Protein AF-A0A7S1B8T6-F1 (afdb_monomer)

Sequence (284 aa):
RSACRECPGAYSTFVHDFFLRASDPAFTRLVKLEILTILAADGPRQVEKVLGELRTYLRHDDRHFVRAAVRAVATIAESHLVRGAAARQDDGEGGCEPVHVARMCLHGLLSLVAATDDAEVAGEAVVAARHLMQMTKFSLLAERTKRDEGTDPGDPKNILSAAVRRFILLLIRALAPEQLDQHASAAAPASASPPPAPTLPSPAVASLVWLVGEWASTFDQPDSVTLPHTSAAQQRPVRDEILRLLAARFPDLEVEVKIQAVHLASKLLLRLKSDPVPDGPPPH

Nearest PDB structures (foldseek):
  3ods-assembly1_A  TM=4.832E-01  e=7.915E-03  Homo sapiens
  4h3h-assembly1_A  TM=4.189E-01  e=7.915E-03  Homo sapiens
  3gs3-assembly1_A-2  TM=4.734E-01  e=3.589E-02  Drosophila melanogaster
  7ep7-assembly1_A  TM=3.026E-01  e=2.202E-01  Mus musculus
  6gmh-assembly1_Q  TM=2.595E-01  e=2.474E+00  Homo sapiens

pLDDT: mean 79.33, std 18.12, range [35.25, 98.19]

Organism: NCBI:txid216773

Foldseek 3Di:
DDPCLVPVPVCLVVLVVLQDDPPQDPVSLLVSLVNLLSNLLVFDVSVVVSVVRLVVQCVDPPVVSNLSSLVSLLSSLVSLLVVLVVPPDDDDDDGDRSLNSLVVSLLVLLLSLLPDPDQASNLSSLLSNLVSCVSNVPALLPPPPPDDDDDDDPDSLCSSLSSLVSLLVLLCCQLCVPVVVVVVVVPDPDDDDPDRDDHRDQSSNLSSLQVNLSLLLCLVPPRGSDHPPDDSVRVVVSVVVSLVSCVVCVVVHDPSNNVSNVVSVVSVVVVVVPPDDPPDPDDD

Secondary structure (DSSP, 8-state):
--HHHH-GGGTGGGGGGGS--TT--HHHHHHHHHHHHHHHTS-HHHHHHHHHHHHHHTT-S-HHHHHHHHHHHHHHHHHHHHHHHH--SS--SSPPPHHHHHHHHHHHHHHHHHH---HHHHHHHHHHHHHHHHHHT--TTTTGGGS-S---SS-GGGHHHHHHHHHHHHHHHHH-HHHHHHHHHTTS-SS-PPPPP-PPPHHHHHHHHHHHHHHHTTTTSTT--PPTT--HHHHHHHHHHHHHHHHHHGGGS-HHHHHHHHHHHHHHHHHHTTSPPP-PPPP-

InterPro domains:
  IPR011989 Armadillo-like helical [G3DSA:1.25.10.10] (1-278)
  IPR016024 Armadillo-type fold [SSF48371] (18-274)
  IPR026739 AP complex subunit beta [PTHR11134] (4-271)

Structure (mmCIF, N/CA/C/O backbone):
data_AF-A0A7S1B8T6-F1
#
_entry.id   AF-A0A7S1B8T6-F1
#
loop_
_atom_site.group_PDB
_atom_site.id
_atom_site.type_symbol
_atom_site.label_atom_id
_atom_site.label_alt_id
_atom_site.label_comp_id
_atom_site.label_asym_id
_atom_site.label_entity_id
_atom_site.label_seq_id
_atom_site.pdbx_PDB_ins_code
_atom_site.Cartn_x
_atom_site.Cartn_y
_atom_site.Cartn_z
_atom_site.occupancy
_atom_site.B_iso_or_equiv
_atom_site.auth_seq_id
_atom_site.auth_comp_id
_atom_site.auth_asym_id
_atom_site.auth_atom_id
_atom_site.pdbx_PDB_model_num
ATOM 1 N N . ARG A 1 1 ? -17.211 15.237 10.894 1.00 51.88 1 ARG A N 1
ATOM 2 C CA . ARG A 1 1 ? -15.960 15.033 11.668 1.00 51.88 1 ARG A CA 1
ATOM 3 C C . ARG A 1 1 ? -16.352 14.303 12.944 1.00 51.88 1 ARG A C 1
ATOM 5 O O . ARG A 1 1 ? -17.386 14.653 13.494 1.00 51.88 1 ARG A O 1
ATOM 12 N N . SER A 1 2 ? -15.640 13.246 13.333 1.00 71.19 2 SER A N 1
ATOM 13 C CA . SER A 1 2 ? -16.002 12.422 14.494 1.00 71.19 2 SER A CA 1
ATOM 14 C C . SER A 1 2 ? -15.602 13.103 15.809 1.00 71.19 2 SER A C 1
ATOM 16 O O . SER A 1 2 ? -14.539 13.716 15.880 1.00 71.19 2 SER A O 1
ATOM 18 N N . ALA A 1 3 ? -16.417 12.957 16.860 1.00 78.00 3 ALA A N 1
ATOM 19 C CA . ALA A 1 3 ? -16.112 13.479 18.201 1.00 78.00 3 ALA A CA 1
ATOM 20 C C . ALA A 1 3 ? -14.798 12.906 18.773 1.00 78.00 3 ALA A C 1
ATOM 22 O O . ALA A 1 3 ? -14.074 13.580 19.501 1.00 78.00 3 ALA A O 1
ATOM 23 N N . CYS A 1 4 ? -14.434 11.683 18.368 1.00 80.56 4 CYS A N 1
ATOM 24 C CA . CYS A 1 4 ? -13.151 11.066 18.704 1.00 80.56 4 CYS A CA 1
ATOM 25 C C . CYS A 1 4 ? -11.948 11.891 18.223 1.00 80.56 4 CYS A C 1
ATOM 27 O O . CYS A 1 4 ? -10.901 11.862 18.857 1.00 80.56 4 CYS A O 1
ATOM 29 N N . ARG A 1 5 ? -12.069 12.635 17.117 1.00 81.88 5 ARG A N 1
ATOM 30 C CA . ARG A 1 5 ? -10.971 13.464 16.602 1.00 81.88 5 ARG A CA 1
ATOM 31 C C . ARG A 1 5 ? -10.721 14.705 17.461 1.00 81.88 5 ARG A C 1
ATOM 33 O O . ARG A 1 5 ? -9.605 15.209 17.470 1.00 81.88 5 ARG A O 1
ATOM 40 N N . GLU A 1 6 ? -11.750 15.191 18.147 1.00 84.31 6 GLU A N 1
ATOM 41 C CA . GLU A 1 6 ? -11.678 16.378 19.004 1.00 84.31 6 GLU A CA 1
ATOM 42 C C . GLU A 1 6 ? -11.159 16.030 20.401 1.00 84.31 6 GLU A C 1
ATOM 44 O O . GLU A 1 6 ? -10.399 16.802 20.978 1.00 84.31 6 GLU A O 1
ATOM 49 N N . CYS A 1 7 ? -11.509 14.852 20.928 1.00 84.00 7 CYS A N 1
ATOM 50 C CA . CYS A 1 7 ? -11.043 14.382 22.236 1.00 84.00 7 CYS A CA 1
ATOM 51 C C . CYS A 1 7 ? -10.674 12.883 22.219 1.00 84.00 7 CYS A C 1
ATOM 53 O O . CYS A 1 7 ? -11.412 12.085 22.801 1.00 84.00 7 CYS A O 1
ATOM 55 N N . PRO A 1 8 ? -9.547 12.474 21.598 1.00 83.12 8 PRO A N 1
ATOM 56 C CA . PRO A 1 8 ? -9.157 11.062 21.494 1.00 83.12 8 PRO A CA 1
ATOM 57 C C . PRO A 1 8 ? -9.054 10.350 22.850 1.00 83.12 8 PRO A C 1
ATOM 59 O O . PRO A 1 8 ? -9.614 9.268 23.015 1.00 83.12 8 PRO A O 1
ATOM 62 N N . GLY A 1 9 ? -8.450 11.006 23.848 1.00 82.44 9 GLY A N 1
ATOM 63 C CA . GLY A 1 9 ? -8.228 10.435 25.181 1.00 82.44 9 GLY A CA 1
ATOM 64 C C . GLY A 1 9 ? -9.498 9.987 25.916 1.00 82.44 9 GLY A C 1
ATOM 65 O O . GLY A 1 9 ? -9.447 9.047 26.704 1.00 82.44 9 GLY A O 1
ATOM 66 N N . ALA A 1 10 ? -10.660 10.586 25.618 1.00 85.94 10 ALA A N 1
ATOM 67 C CA . ALA A 1 10 ? -11.941 10.172 26.203 1.00 85.94 10 ALA A CA 1
ATOM 68 C C . ALA A 1 10 ? -12.394 8.778 25.725 1.00 85.94 10 ALA A C 1
ATOM 70 O O . ALA A 1 10 ? -13.191 8.117 26.388 1.00 85.94 10 ALA A O 1
ATOM 71 N N . TYR A 1 11 ? -11.877 8.327 24.580 1.00 86.94 11 TYR A N 1
ATOM 72 C CA . TYR A 1 11 ? -12.250 7.072 23.933 1.00 86.94 11 TYR A CA 1
ATOM 73 C C . TYR A 1 11 ? -11.174 5.982 24.073 1.00 86.94 11 TYR A C 1
ATOM 75 O O . TYR A 1 11 ? -11.430 4.825 23.740 1.00 86.94 11 TYR A O 1
ATOM 83 N N . SER A 1 12 ? -9.992 6.307 24.608 1.00 84.62 12 SER A N 1
ATOM 84 C CA . SER A 1 12 ? -8.832 5.402 24.665 1.00 84.62 12 SER A CA 1
ATOM 85 C C . SER A 1 12 ? -9.065 4.134 25.499 1.00 84.62 12 SER A C 1
ATOM 87 O O . SER A 1 12 ? -8.501 3.082 25.185 1.00 84.62 12 SER A O 1
ATOM 89 N N . THR A 1 13 ? -9.943 4.181 26.506 1.00 88.88 13 THR A N 1
ATOM 90 C CA . THR A 1 13 ? -10.350 3.004 27.302 1.00 88.88 13 THR A CA 1
ATOM 91 C C . THR A 1 13 ? -11.248 2.042 26.515 1.00 88.88 13 THR A C 1
ATOM 93 O O . THR A 1 13 ? -11.254 0.843 26.785 1.00 88.88 13 THR A O 1
ATOM 96 N N . PHE A 1 14 ? -11.954 2.543 25.500 1.00 90.31 14 PHE A N 1
ATOM 97 C CA . PHE A 1 14 ? -12.962 1.811 24.726 1.00 90.31 14 PHE A CA 1
ATOM 98 C C . PHE A 1 14 ? -12.425 1.282 23.387 1.00 90.31 14 PHE A C 1
ATOM 100 O O . PHE A 1 14 ? -13.198 0.885 22.522 1.00 90.31 14 PHE A O 1
ATOM 107 N N . VAL A 1 15 ? -11.100 1.251 23.188 1.00 93.31 15 VAL A N 1
ATOM 108 C CA . VAL A 1 15 ? -10.477 0.823 21.917 1.00 93.31 15 VAL A CA 1
ATOM 109 C C . VAL A 1 15 ? -10.984 -0.541 21.423 1.00 93.31 15 VAL A C 1
ATOM 111 O O . VAL A 1 15 ? -11.193 -0.722 20.226 1.00 93.31 15 VAL A O 1
ATOM 114 N N . HIS A 1 16 ? 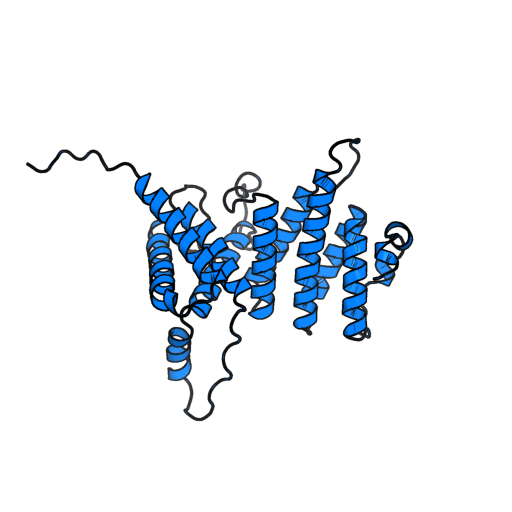-11.241 -1.477 22.342 1.00 94.56 16 HIS A N 1
ATOM 115 C CA . HIS A 1 16 ? -11.735 -2.817 22.020 1.00 94.56 16 HIS A CA 1
ATOM 116 C C . HIS A 1 16 ? -13.178 -2.818 21.489 1.00 94.56 16 HIS A C 1
ATOM 118 O O . HIS A 1 16 ? -13.516 -3.667 20.668 1.00 94.56 16 HIS A O 1
ATOM 124 N N . ASP A 1 17 ? -14.007 -1.845 21.872 1.00 94.25 17 ASP A N 1
ATOM 125 C CA . ASP A 1 17 ? -15.400 -1.741 21.410 1.00 94.25 17 ASP A CA 1
ATOM 126 C C . ASP A 1 17 ? -15.477 -1.334 19.929 1.00 94.25 17 ASP A C 1
ATOM 128 O O . ASP A 1 17 ? -16.452 -1.620 19.221 1.00 94.25 17 ASP A O 1
ATOM 132 N N . PHE A 1 18 ? -14.414 -0.695 19.435 1.00 95.56 18 PHE A N 1
ATOM 133 C CA . PHE A 1 18 ? -14.265 -0.309 18.037 1.00 95.56 18 PHE A CA 1
ATOM 134 C C . PHE A 1 18 ? -13.652 -1.410 17.166 1.00 95.56 18 PHE A C 1
ATOM 136 O O . PHE A 1 18 ? -13.574 -1.226 15.951 1.00 95.56 18 PHE A O 1
ATOM 143 N N . PHE A 1 19 ? -13.265 -2.562 17.725 1.00 97.38 19 PHE A N 1
ATOM 144 C CA . PHE A 1 19 ? -12.846 -3.697 16.904 1.00 97.38 19 PHE A CA 1
ATOM 145 C C . PHE A 1 19 ? -14.008 -4.213 16.051 1.00 97.38 19 PHE A C 1
ATOM 147 O O . PHE A 1 19 ? -15.194 -4.105 16.406 1.00 97.38 19 PHE A O 1
ATOM 154 N N . LEU A 1 20 ? -13.667 -4.692 14.858 1.00 96.50 20 LEU A N 1
ATOM 155 C CA . LEU A 1 20 ? -14.657 -5.126 13.888 1.00 96.50 20 LEU A CA 1
ATOM 156 C C . LEU A 1 20 ? -15.243 -6.472 14.284 1.00 96.50 20 LEU A C 1
ATOM 158 O O . LEU A 1 20 ? -14.540 -7.396 14.681 1.00 96.50 20 LEU A O 1
ATOM 162 N N . ARG A 1 21 ? -16.554 -6.589 14.117 1.00 94.44 21 ARG A N 1
ATOM 163 C CA . ARG A 1 21 ? -17.277 -7.855 14.219 1.00 94.44 21 ARG A CA 1
ATOM 164 C C . ARG A 1 21 ? -17.630 -8.335 12.821 1.00 94.44 21 ARG A C 1
ATOM 166 O O . ARG A 1 21 ? -17.871 -7.526 11.929 1.00 94.44 21 ARG A O 1
ATOM 173 N N . ALA A 1 22 ? -17.741 -9.649 12.648 1.00 89.88 22 ALA A N 1
ATOM 174 C CA . ALA A 1 22 ? -18.129 -10.246 11.367 1.00 89.88 22 ALA A CA 1
ATOM 175 C C . ALA A 1 22 ? -19.496 -9.747 10.852 1.00 89.88 22 ALA A C 1
ATOM 177 O O . ALA A 1 22 ? -19.728 -9.717 9.649 1.00 89.88 22 ALA A O 1
ATOM 178 N N . SER A 1 23 ? -20.386 -9.328 11.758 1.00 93.25 23 SER A N 1
ATOM 179 C CA . SER A 1 23 ? -21.706 -8.779 11.442 1.00 93.25 23 SER A CA 1
ATOM 180 C C . SER A 1 23 ? -21.718 -7.278 11.132 1.00 93.25 23 SER A C 1
ATOM 182 O O . SER A 1 23 ? -22.775 -6.751 10.788 1.00 93.25 23 SER A O 1
ATOM 184 N N . ASP A 1 24 ? -20.592 -6.569 11.272 1.00 96.12 24 ASP A N 1
ATOM 185 C CA . ASP A 1 24 ? -20.565 -5.124 11.050 1.00 96.12 24 ASP A CA 1
ATOM 186 C C . ASP A 1 24 ? -20.727 -4.809 9.541 1.00 96.12 24 ASP A C 1
ATOM 188 O O . ASP A 1 24 ? -19.949 -5.303 8.716 1.00 96.12 24 ASP A O 1
ATOM 192 N N . PRO A 1 25 ? -21.698 -3.957 9.150 1.00 96.19 25 PRO A N 1
ATOM 193 C CA . PRO A 1 25 ? -21.869 -3.534 7.761 1.00 96.19 25 PRO A CA 1
ATOM 194 C C . PRO A 1 25 ? -20.641 -2.801 7.208 1.00 96.19 25 PRO A C 1
ATOM 196 O O . PRO A 1 25 ? -19.892 -2.169 7.954 1.00 96.19 25 PRO A O 1
ATOM 199 N N . ALA A 1 26 ? -20.475 -2.794 5.880 1.00 93.94 26 ALA A N 1
ATOM 200 C CA . ALA A 1 26 ? -19.308 -2.204 5.213 1.00 93.94 26 ALA A CA 1
ATOM 201 C C . ALA A 1 26 ? -19.012 -0.755 5.649 1.00 93.94 26 ALA A C 1
ATOM 203 O O . ALA A 1 26 ? -17.876 -0.433 5.994 1.00 93.94 26 ALA A O 1
ATOM 204 N N . PHE A 1 27 ? -20.039 0.099 5.713 1.00 95.19 27 PHE A N 1
ATOM 205 C 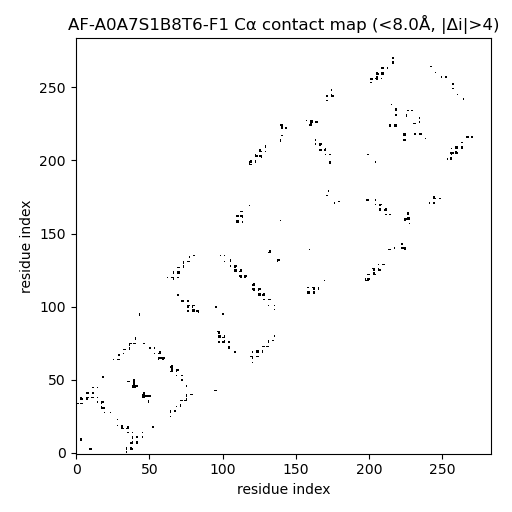CA . PHE A 1 27 ? -19.898 1.479 6.188 1.00 95.19 27 PHE A CA 1
ATOM 206 C C . PHE A 1 27 ? -19.423 1.549 7.648 1.00 95.19 27 PHE A C 1
ATOM 208 O O . PHE A 1 27 ? -18.503 2.299 7.970 1.00 95.19 27 PHE A O 1
ATOM 215 N N . THR A 1 28 ? -19.995 0.724 8.529 1.00 96.38 28 THR A N 1
ATOM 216 C CA . THR A 1 28 ? -19.599 0.645 9.942 1.00 96.38 28 THR A CA 1
ATOM 217 C C . THR A 1 28 ? -18.140 0.231 10.091 1.00 96.38 28 THR A C 1
ATOM 219 O O . THR A 1 28 ? -17.443 0.792 10.937 1.00 96.38 28 THR A O 1
ATOM 222 N N . ARG A 1 29 ? -17.650 -0.689 9.246 1.00 96.94 29 ARG A N 1
ATOM 223 C CA . ARG A 1 29 ? -16.235 -1.087 9.250 1.00 96.94 29 ARG A CA 1
ATOM 224 C C . ARG A 1 29 ? -15.303 0.085 8.959 1.00 96.94 29 ARG A C 1
ATOM 226 O O . ARG A 1 29 ? -14.311 0.253 9.659 1.00 96.94 29 ARG A O 1
ATOM 233 N N . LEU A 1 30 ? -15.637 0.914 7.968 1.00 96.69 30 LEU A N 1
ATOM 234 C CA . LEU A 1 30 ? -14.834 2.088 7.609 1.00 96.69 30 LEU A CA 1
ATOM 235 C C . LEU A 1 30 ? -14.820 3.139 8.726 1.00 96.69 30 LEU A C 1
ATOM 237 O O . LEU A 1 30 ? -13.754 3.644 9.069 1.00 96.69 30 LEU A O 1
ATOM 241 N N . VAL A 1 31 ? -15.973 3.420 9.340 1.00 96.06 31 VAL A N 1
ATOM 242 C CA . VAL A 1 31 ? -16.063 4.376 10.460 1.00 96.06 31 VAL A CA 1
ATOM 243 C C . VAL A 1 31 ? -15.276 3.881 11.675 1.00 96.06 31 VAL A C 1
ATOM 245 O O . VAL A 1 31 ? -14.522 4.642 12.280 1.00 96.06 31 VAL A O 1
ATOM 248 N N . LYS A 1 32 ? -15.407 2.597 12.026 1.00 96.62 32 LYS A N 1
ATOM 249 C CA . LYS A 1 32 ? -14.632 1.993 13.116 1.00 96.62 32 LYS A CA 1
ATOM 250 C C . LYS A 1 32 ? -13.132 2.029 12.831 1.00 96.62 32 LYS A C 1
ATOM 252 O O . LYS A 1 32 ? -12.362 2.385 13.716 1.00 96.62 32 LYS A O 1
ATOM 257 N N . LEU A 1 33 ? -12.717 1.731 11.600 1.00 97.62 33 LEU A N 1
ATOM 258 C CA . LEU A 1 33 ? -11.318 1.829 11.190 1.00 97.62 33 LEU A CA 1
ATOM 259 C C . LEU A 1 33 ? -10.778 3.264 11.313 1.00 97.62 33 LEU A C 1
ATOM 261 O O . LEU A 1 33 ? -9.661 3.443 11.795 1.00 97.62 33 LEU A O 1
ATOM 265 N N . GLU A 1 34 ? -11.555 4.284 10.937 1.00 95.81 34 GLU A N 1
ATOM 266 C CA . GLU A 1 34 ? -11.175 5.693 11.124 1.00 95.81 34 GLU A CA 1
ATOM 267 C C . GLU A 1 34 ? -10.951 6.014 12.611 1.00 95.81 34 GLU A C 1
ATOM 269 O O . GLU A 1 34 ? -9.926 6.591 12.973 1.00 95.81 34 GLU A O 1
ATOM 274 N N . ILE A 1 35 ? -11.866 5.585 13.486 1.00 95.56 35 ILE A N 1
ATOM 275 C CA . ILE A 1 35 ? -11.740 5.773 14.938 1.00 95.56 35 ILE A CA 1
ATOM 276 C C . ILE A 1 35 ? -10.495 5.054 15.472 1.00 95.56 35 ILE A C 1
ATOM 278 O O . ILE A 1 35 ? -9.689 5.670 16.165 1.00 95.56 35 ILE A O 1
ATOM 282 N N . LEU A 1 36 ? -10.284 3.787 15.103 1.00 96.75 36 LEU A N 1
ATOM 283 C CA . LEU A 1 36 ? -9.097 3.022 15.502 1.00 96.75 36 LEU A CA 1
ATOM 284 C C . LEU A 1 36 ? -7.797 3.695 15.046 1.00 96.75 36 LEU A C 1
ATOM 286 O O . LEU A 1 36 ? -6.832 3.729 15.803 1.00 96.75 36 LEU A O 1
ATOM 290 N N . THR A 1 37 ? -7.785 4.278 13.845 1.00 95.75 37 THR A N 1
ATOM 291 C CA . THR A 1 37 ? -6.640 5.035 13.309 1.00 95.75 37 THR A CA 1
ATOM 292 C C . THR A 1 37 ? -6.330 6.257 14.175 1.00 95.75 37 THR A C 1
ATOM 294 O O . THR A 1 37 ? -5.167 6.520 14.476 1.00 95.75 37 THR A O 1
ATOM 297 N N . ILE A 1 38 ? -7.361 6.985 14.618 1.00 93.44 38 ILE A N 1
ATOM 298 C CA . ILE A 1 38 ? -7.215 8.144 15.511 1.00 93.44 38 ILE A CA 1
ATOM 299 C C . ILE A 1 38 ? -6.685 7.703 16.883 1.00 93.44 38 ILE A C 1
ATOM 301 O O . ILE A 1 38 ? -5.731 8.295 17.383 1.00 93.44 38 ILE A O 1
ATOM 30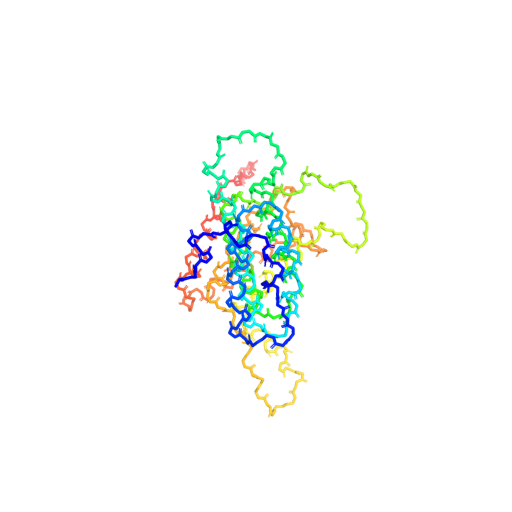5 N N . LEU A 1 39 ? -7.265 6.648 17.465 1.00 93.06 39 LEU A N 1
ATOM 306 C CA . LEU A 1 39 ? -6.899 6.142 18.794 1.00 93.06 39 LEU A CA 1
ATOM 307 C C . LEU A 1 39 ? -5.497 5.534 18.838 1.00 93.06 39 LEU A C 1
ATOM 309 O O . LEU A 1 39 ? -4.773 5.725 19.811 1.00 93.06 39 LEU A O 1
ATOM 313 N N . ALA A 1 40 ? -5.078 4.836 17.782 1.00 92.44 40 ALA A N 1
ATOM 314 C CA . ALA A 1 40 ? -3.719 4.308 17.670 1.00 92.44 40 ALA A CA 1
ATOM 315 C C . ALA A 1 40 ? -2.657 5.407 17.761 1.00 92.44 40 ALA A C 1
ATOM 317 O O . ALA A 1 40 ? -1.519 5.143 18.139 1.00 92.44 40 ALA A O 1
ATOM 318 N N . ALA A 1 41 ? -3.019 6.636 17.408 1.00 83.44 41 ALA A N 1
ATOM 319 C CA . ALA A 1 41 ? -2.127 7.777 17.411 1.00 83.44 41 ALA A CA 1
ATOM 320 C C . ALA A 1 41 ? -2.019 8.468 18.792 1.00 83.44 41 ALA A C 1
ATOM 322 O O . ALA A 1 41 ? -1.221 9.392 18.932 1.00 83.44 41 ALA A O 1
ATOM 323 N N . ASP A 1 42 ? -2.813 8.036 19.782 1.00 82.94 42 ASP A N 1
ATOM 324 C CA . ASP A 1 42 ? -2.903 8.621 21.130 1.00 82.94 42 ASP A CA 1
ATOM 325 C C . ASP A 1 42 ? -1.836 8.075 22.103 1.00 82.94 42 ASP A C 1
ATOM 327 O O . ASP A 1 42 ? -1.492 8.735 23.077 1.00 82.94 42 ASP A O 1
ATOM 331 N N . GLY A 1 43 ? -1.254 6.894 21.840 1.00 80.19 43 GLY A N 1
ATOM 332 C CA . GLY A 1 43 ? -0.205 6.336 22.703 1.00 80.19 43 GLY A CA 1
ATOM 333 C C . GLY A 1 43 ? 0.389 4.990 22.255 1.00 80.19 43 GLY A C 1
ATOM 334 O O . GLY A 1 43 ? -0.159 4.326 21.368 1.00 80.19 43 GLY A O 1
ATOM 335 N N . PRO A 1 44 ? 1.510 4.552 22.874 1.00 79.00 44 PRO A N 1
ATOM 336 C CA . PRO A 1 44 ? 2.248 3.340 22.489 1.00 79.00 44 PRO A CA 1
ATOM 337 C C . PRO A 1 44 ? 1.449 2.041 22.708 1.00 79.00 44 PRO A C 1
ATOM 339 O O . PRO A 1 44 ? 1.490 1.127 21.891 1.00 79.00 44 PRO A O 1
ATOM 342 N N . ARG A 1 45 ? 0.641 1.960 23.772 1.00 84.69 45 ARG A N 1
ATOM 343 C CA . ARG A 1 45 ? -0.191 0.770 24.038 1.00 84.69 45 ARG A CA 1
ATOM 344 C C . ARG A 1 45 ? -1.335 0.633 23.034 1.00 84.69 45 ARG A C 1
ATOM 346 O O . ARG A 1 45 ? -1.762 -0.471 22.705 1.00 84.69 45 ARG A O 1
ATOM 353 N N . GLN A 1 46 ? -1.865 1.760 22.571 1.00 88.56 46 GLN A N 1
ATOM 354 C CA . GLN A 1 46 ? -2.967 1.820 21.622 1.00 88.56 46 GLN A CA 1
ATOM 355 C C . GLN A 1 46 ? -2.485 1.393 20.239 1.00 88.56 46 GLN A C 1
ATOM 357 O O . GLN A 1 46 ? -3.148 0.577 19.603 1.00 88.56 46 GLN A O 1
ATOM 362 N N . VAL A 1 47 ? -1.315 1.874 19.801 1.00 91.44 47 VAL A N 1
ATOM 363 C CA . VAL A 1 47 ? -0.746 1.465 18.511 1.00 91.44 47 VAL A CA 1
ATOM 364 C C . VAL A 1 47 ? -0.470 -0.035 18.454 1.00 91.44 47 VAL A C 1
ATOM 366 O O . VAL A 1 47 ? -0.824 -0.656 17.459 1.00 91.44 47 VAL A O 1
ATOM 369 N N . GLU A 1 48 ? 0.056 -0.652 19.515 1.00 90.69 48 GLU A N 1
ATOM 370 C CA . GLU A 1 48 ? 0.280 -2.106 19.547 1.00 90.69 48 GLU A CA 1
ATOM 371 C C . GLU A 1 48 ? -1.023 -2.898 19.388 1.00 90.69 48 GLU A C 1
ATOM 373 O O . GLU A 1 48 ? -1.109 -3.794 18.546 1.00 90.69 48 GLU A O 1
ATOM 378 N N . LYS A 1 49 ? -2.061 -2.537 20.155 1.00 93.44 49 LYS A N 1
ATOM 379 C CA . LYS A 1 49 ? -3.380 -3.182 20.076 1.00 93.44 49 LYS A CA 1
ATOM 380 C C . LYS A 1 49 ? -3.995 -3.037 18.689 1.00 93.44 49 LYS A C 1
ATOM 382 O O . LYS A 1 49 ? -4.459 -4.016 18.111 1.00 93.44 49 LYS A O 1
ATOM 387 N N . VAL A 1 50 ? -3.995 -1.816 18.159 1.00 96.06 50 VAL A N 1
ATOM 388 C CA . VAL A 1 50 ? -4.624 -1.506 16.876 1.00 96.06 50 VAL A CA 1
ATOM 389 C C . VAL A 1 50 ? -3.852 -2.157 15.731 1.00 96.06 50 VAL A C 1
ATOM 391 O O . VAL A 1 50 ? -4.465 -2.837 14.918 1.00 96.06 50 VAL A O 1
ATOM 394 N N . LEU A 1 51 ? -2.520 -2.048 15.678 1.00 94.56 51 LEU A N 1
ATOM 395 C CA . LEU A 1 51 ? -1.721 -2.722 14.648 1.00 94.56 51 LEU A CA 1
ATOM 396 C C . LEU A 1 51 ? -1.832 -4.248 14.734 1.00 94.56 51 LEU A C 1
ATOM 398 O O . LEU A 1 51 ? -1.847 -4.905 13.694 1.00 94.56 51 LEU A O 1
ATOM 402 N N . GLY A 1 52 ? -1.938 -4.811 15.942 1.00 94.81 52 GLY A N 1
ATOM 403 C CA . GLY A 1 52 ? -2.214 -6.233 16.145 1.00 94.81 52 GLY A CA 1
ATOM 404 C C . GLY A 1 52 ? -3.510 -6.667 15.462 1.00 94.81 52 GLY A C 1
ATOM 405 O O . GLY A 1 52 ? -3.509 -7.649 14.720 1.00 94.81 52 GLY A O 1
ATOM 406 N N . GLU A 1 53 ? -4.572 -5.884 15.635 1.00 96.62 53 GLU A N 1
ATOM 407 C CA . GLU A 1 53 ? -5.872 -6.142 15.019 1.00 96.62 53 GLU A CA 1
ATOM 408 C C . GLU A 1 53 ? -5.873 -5.856 13.506 1.00 96.62 53 GLU A C 1
ATOM 410 O O . GLU A 1 53 ? -6.389 -6.649 12.727 1.00 96.62 53 GLU A O 1
ATOM 415 N N . LEU A 1 54 ? -5.208 -4.799 13.023 1.00 96.31 54 LEU A N 1
ATOM 416 C CA . LEU A 1 54 ? -5.141 -4.501 11.582 1.00 96.31 54 LEU A CA 1
ATOM 417 C C . LEU A 1 54 ? -4.534 -5.658 10.769 1.00 96.31 54 LEU A C 1
ATOM 419 O O . LEU A 1 54 ? -4.866 -5.818 9.595 1.00 96.31 54 LEU A O 1
ATOM 423 N N . ARG A 1 55 ? -3.701 -6.517 11.374 1.00 94.19 55 ARG A N 1
ATOM 424 C CA . ARG A 1 55 ? -3.195 -7.738 10.717 1.00 94.19 55 ARG A CA 1
ATOM 425 C C . ARG A 1 55 ? -4.310 -8.720 10.346 1.00 94.19 55 ARG A C 1
ATOM 427 O O . ARG A 1 55 ? -4.148 -9.438 9.357 1.00 94.19 55 ARG A O 1
ATOM 434 N N . THR A 1 56 ? -5.410 -8.770 11.101 1.00 95.00 56 THR A N 1
ATOM 435 C CA . THR A 1 56 ? -6.597 -9.572 10.756 1.00 95.00 56 THR A CA 1
ATOM 436 C C . THR A 1 56 ? -7.369 -8.895 9.623 1.00 95.00 56 THR A C 1
ATOM 438 O O . THR A 1 56 ? -7.739 -9.549 8.649 1.00 95.00 56 THR A O 1
ATOM 441 N N . TYR A 1 57 ? -7.500 -7.566 9.675 1.00 96.69 57 TYR A N 1
ATOM 442 C CA . TYR A 1 57 ? -8.210 -6.770 8.669 1.00 96.69 57 TYR A CA 1
ATOM 443 C C . TYR A 1 57 ? -7.569 -6.858 7.282 1.00 96.69 57 TYR A C 1
ATOM 445 O O . TYR A 1 57 ? -8.279 -6.889 6.282 1.00 96.69 57 TYR A O 1
ATOM 453 N N . LEU A 1 58 ? -6.240 -6.977 7.204 1.00 95.31 58 LEU A N 1
ATOM 454 C CA . LEU A 1 58 ? -5.522 -7.162 5.936 1.00 95.31 58 LEU A CA 1
ATOM 455 C C . LEU A 1 58 ? -5.819 -8.503 5.240 1.00 95.31 58 LEU A C 1
ATOM 457 O O . LEU A 1 58 ? -5.502 -8.662 4.063 1.00 95.31 58 LEU A O 1
ATOM 461 N N . ARG A 1 59 ? -6.432 -9.464 5.939 1.00 94.12 59 ARG A N 1
ATOM 462 C CA . ARG A 1 59 ? -6.846 -10.768 5.390 1.00 94.12 59 ARG A CA 1
ATOM 463 C C . ARG A 1 59 ? -8.329 -10.819 5.026 1.00 94.12 59 ARG A C 1
ATOM 465 O O . ARG A 1 59 ? -8.803 -11.857 4.583 1.00 94.12 59 ARG A O 1
ATOM 472 N N . HIS A 1 60 ? -9.052 -9.720 5.217 1.00 95.75 60 HIS A N 1
ATOM 473 C CA . HIS A 1 60 ? -10.488 -9.645 4.996 1.00 95.75 60 HIS A CA 1
ATOM 474 C C . HIS A 1 60 ? -10.862 -9.808 3.509 1.00 95.75 60 HIS A C 1
ATOM 476 O O . HIS A 1 60 ? -10.102 -9.407 2.628 1.00 95.75 60 HIS A O 1
ATOM 482 N N . ASP A 1 61 ? -12.049 -10.356 3.226 1.00 94.00 61 ASP A N 1
ATOM 483 C CA . ASP A 1 61 ? -12.505 -10.662 1.859 1.00 94.00 61 ASP A CA 1
ATOM 484 C C . ASP A 1 61 ? -12.785 -9.426 0.995 1.00 94.00 61 ASP A C 1
ATOM 486 O O . ASP A 1 61 ? -12.470 -9.392 -0.195 1.00 94.00 61 ASP A O 1
ATOM 490 N N . ASP A 1 62 ? -13.342 -8.387 1.614 1.00 95.25 62 ASP A N 1
ATOM 491 C CA . ASP A 1 62 ? -13.573 -7.075 1.006 1.00 95.25 62 ASP A CA 1
ATOM 492 C C . ASP A 1 62 ? -12.248 -6.332 0.745 1.00 95.25 62 ASP A C 1
ATOM 494 O O . ASP A 1 62 ? -11.651 -5.743 1.651 1.00 95.25 62 ASP A O 1
ATOM 498 N N . ARG A 1 63 ? -11.810 -6.329 -0.518 1.00 94.50 63 ARG A N 1
ATOM 499 C CA . ARG A 1 63 ? -10.564 -5.687 -0.967 1.00 94.50 63 ARG A CA 1
ATOM 500 C C . ARG A 1 63 ? -10.598 -4.164 -0.862 1.00 94.50 63 ARG A C 1
ATOM 502 O O . ARG A 1 63 ? -9.557 -3.540 -0.649 1.00 94.50 63 ARG A O 1
ATOM 509 N N . HIS A 1 64 ? -11.776 -3.543 -0.957 1.00 95.44 64 HIS A N 1
ATOM 510 C CA . HIS A 1 64 ? -11.909 -2.106 -0.723 1.00 95.44 64 HIS A CA 1
ATOM 511 C C . HIS A 1 64 ? -11.603 -1.775 0.741 1.00 95.44 64 HIS A C 1
ATOM 513 O O . HIS A 1 64 ? -10.823 -0.862 1.022 1.00 95.44 64 HIS A O 1
ATOM 519 N N . PHE A 1 65 ? -12.138 -2.573 1.665 1.00 97.31 65 PHE A N 1
ATOM 520 C CA . PHE A 1 65 ? -11.830 -2.448 3.085 1.00 97.31 65 PHE A CA 1
ATOM 521 C C . PHE A 1 65 ? -10.349 -2.736 3.395 1.00 97.31 65 PHE A C 1
ATOM 523 O O . PHE A 1 65 ? -9.731 -1.974 4.137 1.00 97.31 65 PHE A O 1
ATOM 530 N N . VAL A 1 66 ? -9.742 -3.758 2.778 1.00 97.88 66 VAL A N 1
ATOM 531 C CA . VAL A 1 66 ? -8.300 -4.041 2.938 1.00 97.88 66 VAL A CA 1
ATOM 532 C C . VAL A 1 66 ? -7.449 -2.836 2.528 1.00 97.88 66 VAL A C 1
ATOM 534 O O . VAL A 1 66 ? -6.554 -2.446 3.273 1.00 97.88 66 VAL A O 1
ATOM 537 N N . ARG A 1 67 ? -7.746 -2.183 1.395 1.00 97.56 67 ARG A N 1
ATOM 538 C CA . ARG A 1 67 ? -7.041 -0.951 0.992 1.00 97.56 67 ARG A CA 1
ATOM 539 C C . ARG A 1 67 ? -7.219 0.184 1.998 1.00 97.56 67 ARG A C 1
ATOM 541 O O . ARG A 1 67 ? -6.260 0.894 2.292 1.00 97.56 67 ARG A O 1
ATOM 548 N N . ALA A 1 68 ? -8.414 0.347 2.566 1.00 98.06 68 ALA A N 1
ATOM 549 C CA . ALA A 1 68 ? -8.628 1.315 3.640 1.00 98.06 68 ALA A CA 1
ATOM 550 C C . ALA A 1 68 ? -7.767 0.989 4.876 1.00 98.06 68 ALA A C 1
ATOM 552 O O . ALA A 1 68 ? -7.166 1.894 5.453 1.00 98.06 68 ALA A O 1
ATOM 553 N N . ALA A 1 69 ? -7.638 -0.291 5.242 1.00 98.19 69 ALA A N 1
ATOM 554 C CA . ALA A 1 69 ? -6.774 -0.731 6.338 1.00 98.19 69 ALA A CA 1
ATOM 555 C C . ALA A 1 69 ? -5.284 -0.479 6.046 1.00 98.19 69 ALA A C 1
ATOM 557 O O . ALA A 1 69 ? -4.564 -0.013 6.925 1.00 98.19 69 ALA A O 1
ATOM 558 N N . VAL A 1 70 ? -4.823 -0.701 4.810 1.00 98.19 70 VAL A N 1
ATOM 559 C CA . VAL A 1 70 ? -3.456 -0.355 4.376 1.00 98.19 70 VAL A CA 1
ATOM 560 C C . VAL A 1 70 ? -3.182 1.144 4.541 1.00 98.19 70 VAL A C 1
ATOM 562 O O . VAL A 1 70 ? -2.154 1.520 5.107 1.00 98.19 70 VAL A O 1
ATOM 565 N N . ARG A 1 71 ? -4.116 2.007 4.116 1.00 97.81 71 ARG A N 1
ATOM 566 C CA . ARG A 1 71 ? -4.012 3.463 4.327 1.00 97.81 71 ARG A CA 1
ATOM 567 C C . ARG A 1 71 ? -3.946 3.810 5.810 1.00 97.81 71 ARG A C 1
ATOM 569 O O . ARG A 1 71 ? -3.093 4.597 6.204 1.00 97.81 71 ARG A O 1
ATOM 576 N N . ALA A 1 72 ? -4.785 3.179 6.633 1.00 97.75 72 ALA A N 1
ATOM 577 C CA . ALA A 1 72 ? -4.771 3.369 8.079 1.00 97.75 72 ALA A CA 1
ATOM 578 C C . ALA A 1 72 ? -3.402 3.029 8.695 1.00 97.75 72 ALA A C 1
ATOM 580 O O . ALA A 1 72 ? -2.891 3.823 9.481 1.00 97.75 72 ALA A O 1
ATOM 581 N N . VAL A 1 73 ? -2.753 1.924 8.292 1.00 97.31 73 VAL A N 1
ATOM 582 C CA . VAL A 1 73 ? -1.383 1.585 8.740 1.00 97.31 73 VAL A CA 1
ATOM 583 C C . VAL A 1 73 ? -0.401 2.725 8.446 1.00 97.31 73 VAL A C 1
ATOM 585 O O . VAL A 1 73 ? 0.378 3.112 9.321 1.00 97.31 73 VAL A O 1
ATOM 588 N N . ALA A 1 74 ? -0.448 3.281 7.232 1.00 96.06 74 ALA A N 1
ATOM 589 C CA . ALA A 1 74 ? 0.420 4.386 6.832 1.00 96.06 74 ALA A CA 1
ATOM 590 C C . ALA A 1 74 ? 0.134 5.663 7.638 1.00 96.06 74 ALA A C 1
ATOM 592 O O . ALA A 1 74 ? 1.061 6.282 8.155 1.00 96.06 74 ALA A O 1
ATOM 593 N N . THR A 1 75 ? -1.142 6.017 7.810 1.00 95.88 75 THR A N 1
ATOM 594 C CA . THR A 1 75 ? -1.567 7.190 8.586 1.00 95.88 75 THR A CA 1
ATOM 595 C C . THR A 1 75 ? -1.184 7.081 10.061 1.00 95.88 75 THR A C 1
ATOM 597 O O . THR A 1 75 ? -0.775 8.078 10.656 1.00 95.88 75 THR A O 1
ATOM 600 N N . ILE A 1 76 ? -1.273 5.888 10.660 1.00 95.00 76 ILE A N 1
ATOM 601 C CA . ILE A 1 76 ? -0.821 5.645 12.038 1.00 95.00 76 ILE A CA 1
ATOM 602 C C . ILE A 1 76 ? 0.682 5.917 12.138 1.00 95.00 76 ILE A C 1
ATOM 604 O O . ILE A 1 76 ? 1.105 6.702 12.986 1.00 95.00 76 ILE A O 1
ATOM 608 N N . ALA A 1 77 ? 1.485 5.322 11.252 1.00 93.38 77 ALA A N 1
ATOM 609 C CA . ALA A 1 77 ? 2.933 5.523 11.236 1.00 93.38 77 ALA A CA 1
ATOM 610 C C . ALA A 1 77 ? 3.320 6.999 11.046 1.00 93.38 77 ALA A C 1
ATOM 612 O O . ALA A 1 77 ? 4.134 7.523 11.805 1.00 93.38 77 ALA A O 1
ATOM 613 N N . GLU A 1 78 ? 2.705 7.686 10.084 1.00 93.06 78 GLU A N 1
ATOM 614 C CA . GLU A 1 78 ? 2.913 9.118 9.849 1.00 93.06 78 GLU A CA 1
ATOM 615 C C . GLU A 1 78 ? 2.546 9.959 11.076 1.00 93.06 78 GLU A C 1
ATOM 617 O O . GLU A 1 78 ? 3.316 10.823 11.491 1.00 93.06 78 GLU A O 1
ATOM 622 N N . SER A 1 79 ? 1.407 9.676 11.708 1.00 91.00 79 SER A N 1
ATOM 623 C CA . SER A 1 79 ? 0.952 10.415 12.888 1.00 91.00 79 SER A CA 1
ATOM 624 C C . SER A 1 79 ? 1.935 10.306 14.057 1.00 91.00 79 SER A C 1
ATOM 626 O O . SER A 1 79 ? 2.147 11.287 14.772 1.00 91.00 79 SER A O 1
ATOM 628 N N . HIS A 1 80 ? 2.553 9.136 14.248 1.00 88.75 80 HIS A N 1
ATOM 629 C CA . HIS A 1 80 ? 3.600 8.931 15.254 1.00 88.75 80 HIS A CA 1
ATOM 630 C C . HIS A 1 80 ? 4.898 9.662 14.896 1.00 88.75 80 HIS A C 1
ATOM 632 O O . HIS A 1 80 ? 5.499 10.284 15.768 1.00 88.75 80 HIS A O 1
ATOM 638 N N . LEU A 1 81 ? 5.300 9.674 13.620 1.00 87.94 81 LEU A N 1
ATOM 639 C CA . LEU A 1 81 ? 6.464 10.447 13.162 1.00 87.94 81 LEU A CA 1
ATOM 640 C C . LEU A 1 81 ? 6.280 11.953 13.379 1.00 87.94 81 LEU A C 1
ATOM 642 O O . LEU A 1 81 ? 7.173 12.613 13.912 1.00 87.94 81 LEU A O 1
ATOM 646 N N . VAL A 1 82 ? 5.121 12.493 12.995 1.00 87.81 82 VAL A N 1
ATOM 647 C CA . VAL A 1 82 ? 4.806 13.923 13.121 1.00 87.81 82 VAL A CA 1
ATOM 648 C C . VAL A 1 82 ? 4.745 14.343 14.590 1.00 87.81 82 VAL A C 1
ATOM 650 O O . VAL A 1 82 ? 5.342 15.355 14.959 1.00 87.81 82 VAL A O 1
ATOM 653 N N . ARG A 1 83 ? 4.090 13.557 15.456 1.00 82.44 83 ARG A N 1
ATOM 654 C CA . ARG A 1 83 ? 4.048 13.841 16.901 1.00 82.44 83 ARG A CA 1
ATOM 655 C C . ARG A 1 83 ? 5.418 13.707 17.561 1.00 82.44 83 ARG A C 1
ATOM 657 O O . ARG A 1 83 ? 5.799 14.573 18.341 1.00 82.44 83 ARG A O 1
ATOM 664 N N . GLY A 1 84 ? 6.181 12.673 17.215 1.00 74.75 84 GLY A N 1
ATOM 665 C CA . GLY A 1 84 ? 7.529 12.461 17.740 1.00 74.75 84 GLY A CA 1
ATOM 666 C C . GLY A 1 84 ? 8.521 13.564 17.357 1.00 74.75 84 GLY A C 1
ATOM 667 O O . GLY A 1 84 ? 9.431 13.871 18.122 1.00 74.75 84 GLY A O 1
ATOM 668 N N . ALA A 1 85 ? 8.334 14.213 16.204 1.00 68.31 85 ALA A N 1
ATOM 669 C CA . ALA A 1 85 ? 9.111 15.395 15.833 1.00 68.31 85 ALA A CA 1
ATOM 670 C C . ALA A 1 85 ? 8.784 16.622 16.709 1.00 68.31 85 ALA A C 1
ATOM 672 O O . ALA A 1 85 ? 9.676 17.431 16.962 1.00 68.31 85 ALA A O 1
ATOM 673 N N . ALA A 1 86 ? 7.538 16.744 17.180 1.00 65.38 86 ALA A N 1
ATOM 674 C CA . ALA A 1 86 ? 7.084 17.834 18.045 1.00 65.38 86 ALA A CA 1
ATOM 675 C C . ALA A 1 86 ? 7.426 17.616 19.533 1.00 65.38 86 ALA A C 1
ATOM 677 O O . ALA A 1 86 ? 7.670 18.582 20.246 1.00 65.38 86 ALA A O 1
ATOM 678 N N . ALA A 1 87 ? 7.489 16.363 19.993 1.00 61.75 87 ALA A N 1
ATOM 679 C CA . ALA A 1 87 ? 7.655 15.989 21.402 1.00 61.75 87 ALA A CA 1
ATOM 680 C C . ALA A 1 87 ? 9.121 15.862 21.880 1.00 61.75 87 ALA A C 1
ATOM 682 O O . ALA A 1 87 ? 9.385 15.190 22.870 1.00 61.75 87 ALA A O 1
ATOM 683 N N . ARG A 1 88 ? 10.104 16.489 21.212 1.00 55.41 88 ARG A N 1
ATOM 684 C CA . ARG A 1 88 ? 11.548 16.380 21.554 1.00 55.41 88 ARG A CA 1
ATOM 685 C C . ARG A 1 88 ? 11.969 17.028 22.895 1.00 55.41 88 ARG A C 1
ATOM 687 O O . ARG A 1 88 ? 13.156 17.260 23.107 1.00 55.41 88 ARG A O 1
ATOM 694 N N . GLN A 1 89 ? 11.029 17.301 23.792 1.00 51.72 89 GLN A N 1
ATOM 695 C CA . GLN A 1 89 ? 11.236 17.837 25.138 1.00 51.72 89 GLN A CA 1
ATOM 696 C C . GLN A 1 89 ? 10.203 17.204 26.082 1.00 51.72 89 GLN A C 1
ATOM 698 O O . GLN A 1 89 ? 9.162 17.803 26.304 1.00 51.72 89 GLN A O 1
ATOM 703 N N . ASP A 1 90 ? 10.420 15.966 26.526 1.00 43.22 90 ASP A N 1
ATOM 704 C CA . ASP A 1 90 ? 10.195 15.555 27.924 1.00 43.22 90 ASP A CA 1
ATOM 705 C C . ASP A 1 90 ? 10.424 14.047 28.105 1.00 43.22 90 ASP A C 1
ATOM 707 O O . ASP A 1 90 ? 9.858 13.213 27.402 1.00 43.22 90 ASP A O 1
ATOM 711 N N . ASP A 1 91 ? 11.315 13.767 29.052 1.00 44.41 91 ASP A N 1
ATOM 712 C CA . ASP A 1 91 ? 11.431 12.636 29.969 1.00 44.41 91 ASP A CA 1
ATOM 713 C C . ASP A 1 91 ? 11.188 11.197 29.489 1.00 44.41 91 ASP A C 1
ATOM 715 O O . ASP A 1 91 ? 10.105 10.749 29.109 1.00 44.41 91 ASP A O 1
ATOM 719 N N . GLY A 1 92 ? 12.264 10.418 29.617 1.00 53.75 92 GLY A N 1
ATOM 720 C CA . GLY A 1 92 ? 12.258 8.983 29.430 1.00 53.75 92 GLY A CA 1
ATOM 721 C C . GLY A 1 92 ? 11.430 8.269 30.491 1.00 53.75 92 GLY A C 1
ATOM 722 O O . GLY A 1 92 ? 11.827 8.204 31.644 1.00 53.75 92 GLY A O 1
ATOM 723 N N . GLU A 1 93 ? 10.360 7.615 30.050 1.00 42.97 93 GLU A N 1
ATOM 724 C CA . GLU A 1 93 ? 9.959 6.302 30.558 1.00 42.97 93 GLU A CA 1
ATOM 725 C C . GLU A 1 93 ? 8.997 5.619 29.565 1.00 42.97 93 GLU A C 1
ATOM 727 O O . GLU A 1 93 ? 7.847 6.010 29.390 1.00 42.97 93 GLU A O 1
ATOM 732 N N . GLY A 1 94 ? 9.474 4.573 28.878 1.00 50.59 94 GLY A N 1
ATOM 733 C CA . GLY A 1 94 ? 8.617 3.541 28.270 1.00 50.59 94 GLY A CA 1
ATOM 734 C C . GLY A 1 94 ? 7.844 3.869 26.980 1.00 50.59 94 GLY A C 1
ATOM 735 O O . GLY A 1 94 ? 6.939 3.112 26.626 1.00 50.59 94 GLY A O 1
ATOM 736 N N . GLY A 1 95 ? 8.165 4.948 26.262 1.00 54.91 95 GLY A N 1
ATOM 737 C CA . GLY A 1 95 ? 7.566 5.254 24.955 1.00 54.91 95 GLY A CA 1
ATOM 738 C C . GLY A 1 95 ? 8.143 4.412 23.807 1.00 54.91 95 GLY A C 1
ATOM 739 O O . GLY A 1 95 ? 9.340 4.133 23.765 1.00 54.91 95 GLY A O 1
ATOM 740 N N . CYS A 1 96 ? 7.308 4.023 22.838 1.00 61.06 96 CYS A N 1
ATOM 741 C CA . CYS A 1 96 ? 7.800 3.473 21.575 1.00 61.06 96 CYS A CA 1
ATOM 742 C C . CYS A 1 96 ? 8.402 4.612 20.744 1.00 61.06 96 CYS A C 1
ATOM 744 O O . CYS A 1 96 ? 7.698 5.568 20.420 1.00 61.06 96 CYS A O 1
ATOM 746 N N . GLU A 1 97 ? 9.679 4.500 20.368 1.00 73.50 97 GLU A N 1
ATOM 747 C CA . GLU A 1 97 ? 10.332 5.467 19.480 1.00 73.50 97 GLU A CA 1
ATOM 748 C C . GLU A 1 97 ? 9.471 5.697 18.218 1.00 73.50 97 GLU A C 1
ATOM 750 O O . GLU A 1 97 ? 9.068 4.726 17.566 1.00 73.50 97 GLU A O 1
ATOM 755 N N . PRO A 1 98 ? 9.193 6.949 17.815 1.00 77.25 98 PRO A N 1
ATOM 756 C CA . PRO A 1 98 ? 8.300 7.246 16.687 1.00 77.25 98 PRO A CA 1
ATOM 757 C C . PRO A 1 98 ? 8.806 6.623 15.377 1.00 77.25 98 PRO A C 1
ATOM 759 O O . PRO A 1 98 ? 8.037 6.146 14.541 1.00 77.25 98 PRO A O 1
ATOM 762 N N . VAL A 1 99 ? 10.131 6.546 15.229 1.00 82.31 99 VAL A N 1
ATOM 763 C CA . VAL A 1 99 ? 10.797 5.880 14.105 1.00 82.31 99 VAL A CA 1
ATOM 764 C C . VAL A 1 99 ? 10.604 4.359 14.152 1.00 82.31 99 VAL A C 1
ATOM 766 O O . VAL A 1 99 ? 10.527 3.723 13.102 1.00 82.31 99 VAL A O 1
ATOM 769 N N . HIS A 1 100 ? 10.491 3.757 15.340 1.00 84.81 100 HIS A N 1
ATOM 770 C CA . HIS A 1 100 ? 10.263 2.319 15.490 1.00 84.81 100 HIS A CA 1
ATOM 771 C C . HIS A 1 100 ? 8.891 1.908 14.945 1.00 84.81 100 HIS A C 1
ATOM 773 O O . HIS A 1 100 ? 8.822 0.980 14.138 1.00 84.81 100 HIS A O 1
ATOM 779 N N . VAL A 1 101 ? 7.828 2.644 15.296 1.00 88.25 101 VAL A N 1
ATOM 780 C CA . VAL A 1 101 ? 6.470 2.395 14.773 1.00 88.25 101 VAL A CA 1
ATOM 781 C C . VAL A 1 101 ? 6.465 2.456 13.247 1.00 88.25 101 VAL A C 1
ATOM 783 O O . VAL A 1 101 ? 5.980 1.540 12.584 1.00 88.25 101 VAL A O 1
ATOM 786 N N . ALA A 1 102 ? 7.063 3.503 12.671 1.00 89.94 102 ALA A N 1
ATOM 787 C CA . ALA A 1 102 ? 7.122 3.659 11.223 1.00 89.94 102 ALA A CA 1
ATOM 788 C C . ALA A 1 102 ? 7.871 2.511 10.531 1.00 89.94 102 ALA A C 1
ATOM 790 O O . ALA A 1 102 ? 7.418 2.022 9.497 1.00 89.94 102 ALA A O 1
ATOM 791 N N . ARG A 1 103 ? 8.977 2.034 11.116 1.00 87.00 103 ARG A N 1
ATOM 792 C CA . ARG A 1 103 ? 9.731 0.881 10.597 1.00 87.00 103 ARG A CA 1
ATOM 793 C C . ARG A 1 103 ? 8.940 -0.421 10.682 1.00 87.00 103 ARG A C 1
ATOM 795 O O . ARG A 1 103 ? 8.948 -1.185 9.723 1.00 87.00 103 ARG A O 1
ATOM 802 N N . MET A 1 104 ? 8.228 -0.665 11.783 1.00 88.81 104 MET A N 1
ATOM 803 C CA . MET A 1 104 ? 7.346 -1.830 11.912 1.00 88.81 104 MET A CA 1
ATOM 804 C C . MET A 1 104 ? 6.237 -1.820 10.857 1.00 88.81 104 MET A C 1
ATOM 806 O O . MET A 1 104 ? 6.011 -2.832 10.190 1.00 88.81 104 MET A O 1
ATOM 810 N N . CYS A 1 105 ? 5.573 -0.675 10.678 1.00 93.31 105 CYS A N 1
ATOM 811 C CA . CYS A 1 105 ? 4.546 -0.502 9.656 1.00 93.31 105 CYS A CA 1
ATOM 812 C C . CYS A 1 105 ? 5.119 -0.706 8.251 1.00 93.31 105 CYS A C 1
ATOM 814 O O . CYS A 1 105 ? 4.541 -1.453 7.467 1.00 93.31 105 CYS A O 1
ATOM 816 N N . LEU A 1 106 ? 6.280 -0.115 7.948 1.00 91.81 106 LEU A N 1
ATOM 817 C CA . LEU A 1 106 ? 6.959 -0.298 6.666 1.00 91.81 106 LEU A CA 1
ATOM 818 C C . LEU A 1 106 ? 7.286 -1.774 6.408 1.00 91.81 106 LEU A C 1
ATOM 820 O O . LEU A 1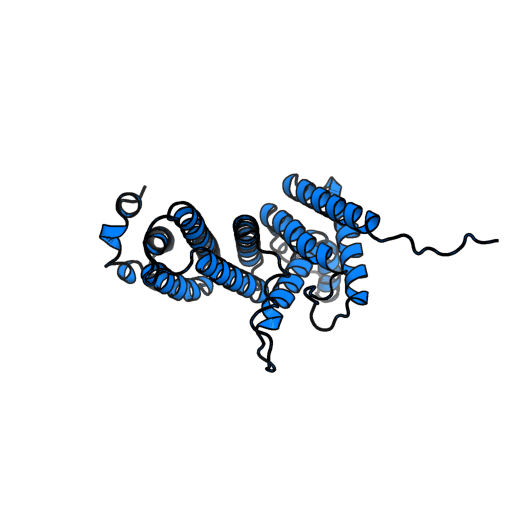 106 ? 6.947 -2.293 5.351 1.00 91.81 106 LEU A O 1
ATOM 824 N N . HIS A 1 107 ? 7.866 -2.479 7.379 1.00 89.75 107 HIS A N 1
ATOM 825 C CA . HIS A 1 107 ? 8.136 -3.912 7.261 1.00 89.75 107 HIS A CA 1
ATOM 826 C C . HIS A 1 107 ? 6.852 -4.721 7.003 1.00 89.75 107 HIS A C 1
ATOM 828 O O . HIS A 1 107 ? 6.832 -5.613 6.152 1.00 89.75 107 HIS A O 1
ATOM 834 N N . GLY A 1 108 ? 5.761 -4.401 7.706 1.00 91.94 108 GLY A N 1
ATOM 835 C CA . GLY A 1 108 ? 4.450 -5.016 7.485 1.00 91.94 108 GLY A CA 1
ATOM 836 C C . GLY A 1 108 ? 3.902 -4.768 6.076 1.00 91.94 108 GLY A C 1
ATOM 837 O O . GLY A 1 108 ? 3.431 -5.704 5.434 1.00 91.94 108 GLY A O 1
ATOM 838 N N . LEU A 1 109 ? 4.024 -3.539 5.566 1.00 95.38 109 LEU A N 1
ATOM 839 C CA . LEU A 1 109 ? 3.619 -3.169 4.206 1.00 95.38 109 LEU A CA 1
ATOM 840 C C . LEU A 1 109 ? 4.456 -3.892 3.145 1.00 95.38 109 LEU A C 1
ATOM 842 O O . LEU A 1 109 ? 3.900 -4.426 2.191 1.00 95.38 109 LEU A O 1
ATOM 846 N N . LEU A 1 110 ? 5.775 -3.973 3.324 1.00 92.31 110 LEU A N 1
ATOM 847 C CA . LEU A 1 110 ? 6.666 -4.703 2.417 1.00 92.31 110 LEU A CA 1
ATOM 848 C C . LEU A 1 110 ? 6.357 -6.204 2.407 1.00 92.31 110 LEU A C 1
ATOM 850 O O . LEU A 1 110 ? 6.304 -6.817 1.342 1.00 92.31 110 LEU A O 1
ATOM 854 N N . SER A 1 111 ? 6.071 -6.774 3.581 1.00 92.25 111 SER A N 1
ATOM 855 C CA . SER A 1 111 ? 5.613 -8.163 3.712 1.00 92.25 111 SER A CA 1
ATOM 856 C C . SER A 1 111 ? 4.282 -8.386 2.990 1.00 92.25 111 SER A C 1
ATOM 858 O O . SER A 1 111 ? 4.111 -9.396 2.313 1.00 92.25 111 SER A O 1
ATOM 860 N N . LEU A 1 112 ? 3.348 -7.434 3.101 1.00 94.19 112 LEU A N 1
ATOM 861 C CA . LEU A 1 112 ? 2.065 -7.488 2.405 1.00 94.19 112 LEU A CA 1
ATOM 862 C C . LEU A 1 112 ? 2.254 -7.440 0.887 1.00 94.19 112 LEU A C 1
ATOM 864 O O . LEU A 1 112 ? 1.663 -8.263 0.195 1.00 94.19 112 LEU A O 1
ATOM 868 N N . VAL A 1 113 ? 3.096 -6.536 0.371 1.00 94.06 113 VAL A N 1
ATOM 869 C CA . VAL A 1 113 ? 3.388 -6.482 -1.070 1.00 94.06 113 VAL A CA 1
ATOM 870 C C . VAL A 1 113 ? 3.979 -7.805 -1.541 1.00 94.06 113 VAL A C 1
ATOM 872 O O . VAL A 1 113 ? 3.518 -8.345 -2.541 1.00 94.06 113 VAL A O 1
ATOM 875 N N . ALA A 1 114 ? 4.956 -8.349 -0.814 1.00 90.25 114 ALA A N 1
ATOM 876 C CA . ALA A 1 114 ? 5.604 -9.607 -1.172 1.00 90.25 114 ALA A CA 1
ATOM 877 C C . ALA A 1 114 ? 4.633 -10.802 -1.218 1.00 90.25 114 ALA A C 1
ATOM 879 O O . ALA A 1 114 ? 4.833 -11.701 -2.032 1.00 90.25 114 ALA A O 1
ATOM 880 N N . ALA A 1 115 ? 3.600 -10.811 -0.369 1.00 90.94 115 ALA A N 1
ATOM 881 C CA . ALA A 1 115 ? 2.693 -11.947 -0.202 1.00 90.94 115 ALA A CA 1
ATOM 882 C C . ALA A 1 115 ? 1.343 -11.817 -0.928 1.00 90.94 115 ALA A C 1
ATOM 884 O O . ALA A 1 115 ? 0.650 -12.818 -1.077 1.00 90.94 115 ALA A O 1
ATOM 885 N N . THR A 1 116 ? 0.920 -10.612 -1.324 1.00 92.25 116 THR A N 1
ATOM 886 C CA . THR A 1 116 ? -0.422 -10.404 -1.888 1.00 92.25 116 THR A CA 1
ATOM 887 C C . THR A 1 116 ? -0.480 -10.653 -3.399 1.00 92.25 116 THR A C 1
ATOM 889 O O . THR A 1 116 ? 0.364 -10.185 -4.177 1.00 92.25 116 THR A O 1
ATOM 892 N N . ASP A 1 117 ? -1.529 -11.355 -3.824 1.00 89.50 117 ASP A N 1
ATOM 893 C CA . ASP A 1 117 ? -1.837 -11.596 -5.236 1.00 89.50 117 ASP A CA 1
ATOM 894 C C . ASP A 1 117 ? -2.711 -10.494 -5.851 1.00 89.50 117 ASP A C 1
ATOM 896 O O . ASP A 1 117 ? -2.725 -10.321 -7.070 1.00 89.50 117 ASP A O 1
ATOM 900 N N . ASP A 1 118 ? -3.400 -9.711 -5.017 1.00 92.31 118 ASP A N 1
ATOM 901 C CA . ASP A 1 118 ? -4.291 -8.640 -5.454 1.00 92.31 118 ASP A CA 1
ATOM 902 C C . ASP A 1 118 ? -3.487 -7.393 -5.853 1.00 92.31 118 ASP A C 1
ATOM 904 O O . ASP A 1 118 ? -2.781 -6.788 -5.039 1.00 92.31 118 ASP A O 1
ATOM 908 N N . ALA A 1 119 ? -3.594 -7.003 -7.125 1.00 90.75 119 ALA A N 1
ATOM 909 C CA . ALA A 1 119 ? -2.854 -5.874 -7.677 1.00 90.75 119 ALA A CA 1
ATOM 910 C C . ALA A 1 119 ? -3.271 -4.529 -7.059 1.00 90.75 119 ALA A C 1
ATOM 912 O O . ALA A 1 119 ? -2.420 -3.660 -6.872 1.00 90.75 119 ALA A O 1
ATOM 913 N N . GLU A 1 120 ? -4.545 -4.338 -6.708 1.00 92.88 120 GLU A N 1
ATOM 914 C CA . GLU A 1 120 ? -5.015 -3.084 -6.116 1.00 92.88 120 GLU A CA 1
ATO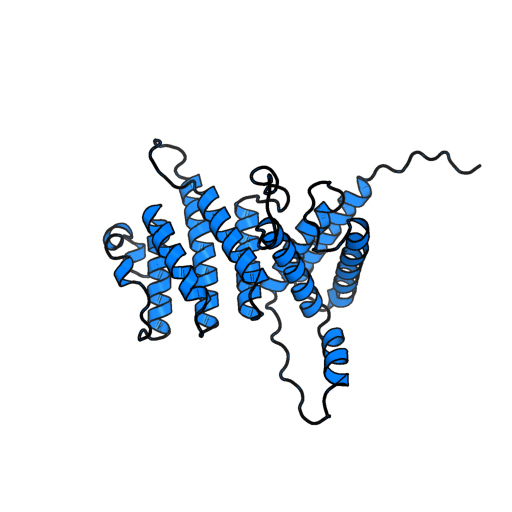M 915 C 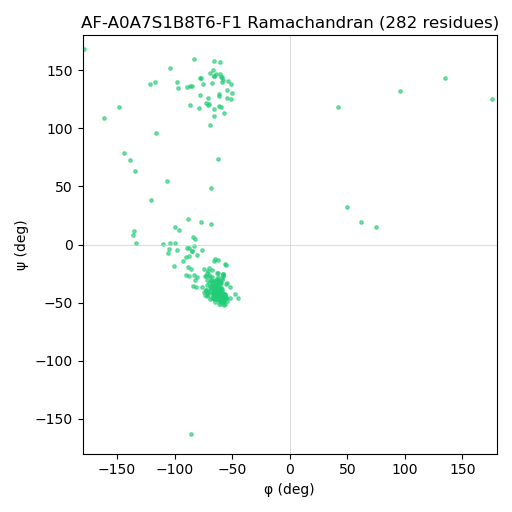C . GLU A 1 120 ? -4.523 -2.935 -4.673 1.00 92.88 120 GLU A C 1
ATOM 917 O O . GLU A 1 120 ? -4.103 -1.848 -4.270 1.00 92.88 120 GLU A O 1
ATOM 922 N N . VAL A 1 121 ? -4.528 -4.029 -3.904 1.00 95.50 121 VAL A N 1
ATOM 923 C CA . VAL A 1 121 ? -3.969 -4.059 -2.544 1.00 95.50 121 VAL A CA 1
ATOM 924 C C . VAL A 1 121 ? -2.454 -3.867 -2.578 1.00 95.50 121 VAL A C 1
ATOM 926 O O . VAL A 1 121 ? -1.928 -3.065 -1.803 1.00 95.50 121 VAL A O 1
ATOM 929 N N . ALA A 1 122 ? -1.752 -4.542 -3.495 1.00 95.31 122 ALA A N 1
ATOM 930 C CA . ALA A 1 122 ? -0.319 -4.341 -3.697 1.00 95.31 122 ALA A CA 1
ATOM 931 C C . ALA A 1 122 ? -0.007 -2.882 -4.049 1.00 95.31 122 ALA A C 1
ATOM 933 O O . ALA A 1 122 ? 0.898 -2.291 -3.466 1.00 95.31 122 ALA A O 1
ATOM 934 N N . GLY A 1 123 ? -0.775 -2.287 -4.967 1.00 95.25 123 GLY A N 1
ATOM 935 C CA . GLY A 1 123 ? -0.613 -0.895 -5.375 1.00 95.25 123 GLY A CA 1
ATOM 936 C C . GLY A 1 123 ? -0.782 0.080 -4.211 1.00 95.25 123 GLY A C 1
ATOM 937 O O . GLY A 1 123 ? 0.062 0.953 -4.019 1.00 95.25 123 GLY A O 1
ATOM 938 N N . GLU A 1 124 ? -1.815 -0.109 -3.387 1.00 97.44 124 GLU A N 1
ATOM 939 C CA . GLU A 1 124 ? -2.029 0.697 -2.179 1.00 97.44 124 GLU A CA 1
ATOM 940 C C . GLU A 1 124 ? -0.854 0.577 -1.198 1.00 97.44 124 GLU A C 1
ATOM 942 O O . GLU A 1 124 ? -0.348 1.576 -0.683 1.00 97.44 124 GLU A O 1
ATOM 947 N N . ALA A 1 125 ? -0.377 -0.650 -0.972 1.00 97.31 125 ALA A N 1
ATOM 948 C CA . ALA A 1 125 ? 0.723 -0.917 -0.055 1.00 97.31 125 ALA A CA 1
ATOM 949 C C . ALA A 1 125 ? 2.059 -0.345 -0.557 1.00 97.31 125 ALA A C 1
ATOM 951 O O . ALA A 1 125 ? 2.845 0.151 0.247 1.00 97.31 125 ALA A O 1
ATOM 952 N N . VAL A 1 126 ? 2.301 -0.343 -1.872 1.00 96.69 126 VAL A N 1
ATOM 953 C CA . VAL A 1 126 ? 3.469 0.298 -2.503 1.00 96.69 126 VAL A CA 1
ATOM 954 C C . VAL A 1 126 ? 3.442 1.812 -2.289 1.00 96.69 126 VAL A C 1
ATOM 956 O O . VAL A 1 126 ? 4.461 2.384 -1.898 1.00 96.69 126 VAL A O 1
ATOM 959 N N . VAL A 1 127 ? 2.297 2.466 -2.515 1.00 97.12 127 VAL A N 1
ATOM 960 C CA . VAL A 1 127 ? 2.154 3.918 -2.294 1.00 97.12 127 VAL A CA 1
ATOM 961 C C . VAL A 1 127 ? 2.418 4.259 -0.825 1.00 97.12 127 VAL A C 1
ATOM 963 O O . VAL A 1 127 ? 3.226 5.142 -0.530 1.00 97.12 127 VAL A O 1
ATOM 966 N N . ALA A 1 128 ? 1.810 3.504 0.094 1.00 96.88 128 ALA A N 1
ATOM 967 C CA . ALA A 1 128 ? 2.024 3.644 1.530 1.00 96.88 128 ALA A CA 1
ATOM 968 C C . ALA A 1 128 ? 3.495 3.431 1.937 1.00 96.88 128 ALA A C 1
ATOM 970 O O . ALA A 1 128 ? 4.053 4.226 2.695 1.00 96.88 128 ALA A O 1
ATOM 971 N N . ALA A 1 129 ? 4.144 2.386 1.416 1.00 94.81 129 ALA A N 1
ATOM 972 C CA . ALA A 1 129 ? 5.539 2.076 1.717 1.00 94.81 129 ALA A CA 1
ATOM 973 C C . ALA A 1 129 ? 6.480 3.190 1.242 1.00 94.81 129 ALA A C 1
ATOM 975 O O . ALA A 1 129 ? 7.322 3.650 2.015 1.00 94.81 129 ALA A O 1
ATOM 976 N N . ARG A 1 130 ? 6.303 3.680 0.006 1.00 94.69 130 ARG A N 1
ATOM 977 C CA . ARG A 1 130 ? 7.078 4.813 -0.519 1.00 94.69 130 ARG A CA 1
ATOM 978 C C . ARG A 1 130 ? 6.935 6.052 0.362 1.00 94.69 130 ARG A C 1
ATOM 980 O O . ARG A 1 130 ? 7.949 6.668 0.686 1.00 94.69 130 ARG A O 1
ATOM 987 N N . HIS A 1 131 ? 5.708 6.405 0.746 1.00 94.19 131 HIS A N 1
ATOM 988 C CA . HIS A 1 131 ? 5.439 7.564 1.604 1.00 94.19 131 HIS A CA 1
ATOM 989 C C . HIS A 1 131 ? 6.221 7.477 2.920 1.00 94.19 131 HIS A C 1
ATOM 991 O O . HIS A 1 131 ? 6.994 8.377 3.254 1.00 94.19 131 HIS A O 1
ATOM 997 N N . LEU A 1 132 ? 6.124 6.341 3.620 1.00 92.44 132 LEU A N 1
ATOM 998 C CA . LEU A 1 132 ? 6.849 6.138 4.876 1.00 92.44 132 LEU A CA 1
ATOM 999 C C . LEU A 1 132 ? 8.369 6.148 4.690 1.00 92.44 132 LEU A C 1
ATOM 1001 O O . LEU A 1 132 ? 9.077 6.709 5.529 1.00 92.44 132 LEU A O 1
ATOM 1005 N N . MET A 1 133 ? 8.886 5.574 3.601 1.00 90.31 133 MET A N 1
ATOM 1006 C CA . MET A 1 133 ? 10.323 5.592 3.309 1.00 90.31 133 MET A CA 1
ATOM 1007 C C . MET A 1 133 ? 10.855 7.016 3.124 1.00 90.31 133 MET A C 1
ATOM 1009 O O . MET A 1 133 ? 11.905 7.358 3.670 1.00 90.31 133 MET A O 1
ATOM 1013 N N . GLN A 1 134 ? 10.111 7.866 2.414 1.00 89.31 134 GLN A N 1
ATOM 1014 C CA . GLN A 1 134 ? 10.474 9.270 2.216 1.00 89.31 134 GLN A CA 1
ATOM 1015 C C . GLN A 1 134 ? 10.445 10.054 3.534 1.00 89.31 134 GLN A C 1
ATOM 1017 O O . GLN A 1 134 ? 11.382 10.797 3.826 1.00 89.31 134 GLN A O 1
ATOM 1022 N N . MET A 1 135 ? 9.422 9.838 4.367 1.00 85.19 135 MET A N 1
ATOM 1023 C CA . MET A 1 135 ? 9.292 10.509 5.665 1.00 85.19 135 MET A CA 1
ATOM 1024 C C . MET A 1 135 ? 10.385 10.125 6.665 1.00 85.19 135 MET A C 1
ATOM 1026 O O . MET A 1 135 ? 10.858 10.960 7.433 1.00 85.19 135 MET A O 1
ATOM 1030 N N . THR A 1 136 ? 10.809 8.864 6.655 1.00 81.75 136 THR A N 1
ATOM 1031 C CA . THR A 1 136 ? 11.810 8.339 7.597 1.00 81.75 136 THR A CA 1
ATOM 1032 C C . THR A 1 136 ? 13.250 8.487 7.104 1.00 81.75 136 THR A C 1
ATOM 1034 O O . THR A 1 136 ? 14.174 8.120 7.830 1.00 81.75 136 THR A O 1
ATOM 1037 N N . LYS A 1 137 ? 13.463 9.008 5.881 1.00 76.06 137 LYS A N 1
ATOM 1038 C CA . LYS A 1 137 ? 14.746 8.929 5.149 1.00 76.06 137 LYS A CA 1
ATOM 1039 C C . LYS A 1 137 ? 15.297 7.497 5.114 1.00 76.06 137 LYS A C 1
ATOM 1041 O O . LYS A 1 137 ? 16.508 7.279 5.153 1.00 76.06 137 LYS A O 1
ATOM 1046 N N . PHE A 1 138 ? 14.401 6.516 5.092 1.00 67.81 138 PHE A N 1
ATOM 1047 C CA . PHE A 1 138 ? 14.768 5.113 5.115 1.00 67.81 138 PHE A CA 1
ATOM 1048 C C . PHE A 1 138 ? 15.394 4.732 3.777 1.00 67.81 138 PHE A C 1
ATOM 1050 O O . PHE A 1 138 ? 14.766 4.842 2.724 1.00 67.81 138 PHE A O 1
ATOM 1057 N N . SER A 1 139 ? 16.639 4.269 3.836 1.00 64.12 139 SER A N 1
ATOM 1058 C CA . SER A 1 139 ? 17.328 3.667 2.701 1.00 64.12 139 SER A CA 1
ATOM 1059 C C . SER A 1 139 ? 17.205 2.151 2.791 1.00 64.12 139 SER A C 1
ATOM 1061 O O . SER A 1 139 ? 17.458 1.579 3.853 1.00 64.12 139 SER A O 1
ATOM 1063 N N . LEU A 1 140 ? 16.884 1.501 1.668 1.00 61.34 140 LEU A N 1
ATOM 1064 C CA . LEU A 1 140 ? 16.811 0.036 1.547 1.00 61.34 140 LEU A CA 1
ATOM 1065 C C . LEU A 1 140 ? 18.122 -0.671 1.953 1.00 61.34 140 LEU A C 1
ATOM 1067 O O . LEU A 1 140 ? 18.112 -1.866 2.219 1.00 61.34 140 LEU A O 1
ATOM 1071 N N . LEU A 1 141 ? 19.232 0.069 2.032 1.00 51.62 141 LEU A N 1
ATOM 1072 C CA . LEU A 1 141 ? 20.560 -0.409 2.425 1.00 51.62 141 LEU A CA 1
ATOM 1073 C C . LEU A 1 141 ? 20.774 -0.480 3.945 1.00 51.62 141 LEU A C 1
ATOM 1075 O O . LEU A 1 141 ? 21.597 -1.252 4.424 1.00 51.62 141 LEU A O 1
ATOM 1079 N N . ALA A 1 142 ? 20.060 0.336 4.724 1.00 53.00 142 ALA A N 1
ATOM 1080 C CA . ALA A 1 142 ? 20.402 0.606 6.124 1.00 53.00 142 ALA A CA 1
ATOM 1081 C C . ALA A 1 142 ? 19.890 -0.446 7.133 1.00 53.00 142 ALA A C 1
ATOM 1083 O O . ALA A 1 142 ? 20.118 -0.298 8.333 1.00 53.00 142 ALA A O 1
ATOM 1084 N N . GLU A 1 143 ? 19.173 -1.491 6.702 1.00 52.28 143 GLU A N 1
ATOM 1085 C CA . GLU A 1 143 ? 18.630 -2.516 7.615 1.00 52.28 143 GLU A CA 1
ATOM 1086 C C . GLU A 1 143 ? 19.525 -3.740 7.831 1.00 52.28 143 GLU A C 1
ATOM 1088 O O . GLU A 1 143 ? 19.303 -4.465 8.801 1.00 52.28 143 GLU A O 1
ATOM 1093 N N . ARG A 1 144 ? 20.562 -3.962 7.013 1.00 48.28 144 ARG A N 1
ATOM 1094 C CA . ARG A 1 144 ? 21.406 -5.166 7.147 1.00 48.28 144 ARG A CA 1
ATOM 1095 C C . ARG A 1 144 ? 22.292 -5.154 8.401 1.00 48.28 144 ARG A C 1
ATOM 1097 O O . ARG A 1 144 ? 22.709 -6.198 8.886 1.00 48.28 144 ARG A O 1
ATOM 1104 N N . THR A 1 145 ? 22.545 -3.983 8.983 1.00 42.03 145 THR A N 1
ATOM 1105 C CA . THR A 1 145 ? 23.626 -3.777 9.960 1.00 42.03 145 THR A CA 1
ATOM 1106 C C . THR A 1 145 ? 23.319 -4.178 11.410 1.00 42.03 145 THR A C 1
ATOM 1108 O O . THR A 1 145 ? 24.151 -3.916 12.274 1.00 42.03 145 THR A O 1
ATOM 1111 N N . LYS A 1 146 ? 22.163 -4.781 11.742 1.00 45.22 146 LYS A N 1
ATOM 1112 C CA . LYS A 1 146 ? 21.841 -5.105 13.156 1.00 45.22 146 LYS A CA 1
ATOM 1113 C C . LYS A 1 146 ? 21.290 -6.504 13.464 1.00 45.22 146 LYS A C 1
ATOM 1115 O O . LYS A 1 146 ? 21.003 -6.749 14.631 1.00 45.22 146 LYS A O 1
ATOM 1120 N N . ARG A 1 147 ? 21.118 -7.420 12.501 1.00 43.50 147 ARG A N 1
ATOM 1121 C CA . ARG A 1 147 ? 20.423 -8.702 12.782 1.00 43.50 147 ARG A CA 1
ATOM 1122 C C . ARG A 1 147 ? 21.042 -9.988 12.209 1.00 43.50 147 ARG A C 1
ATOM 1124 O O . ARG A 1 147 ? 20.421 -11.036 12.331 1.00 43.50 147 ARG A O 1
ATOM 1131 N N . ASP A 1 148 ? 22.243 -9.942 11.635 1.00 40.78 148 ASP A N 1
ATOM 1132 C CA . ASP A 1 148 ? 22.727 -10.996 10.728 1.00 40.78 148 ASP A CA 1
ATOM 1133 C C . ASP A 1 148 ? 23.815 -11.945 11.282 1.00 40.78 148 ASP A C 1
ATOM 1135 O O . ASP A 1 148 ? 24.812 -12.196 10.614 1.00 40.78 148 ASP A O 1
ATOM 1139 N N . GLU A 1 149 ? 23.578 -12.589 12.429 1.00 37.72 149 GLU A N 1
ATOM 1140 C CA . GLU A 1 149 ? 24.277 -13.840 12.795 1.00 37.72 149 GLU A CA 1
ATOM 1141 C C . GLU A 1 149 ? 23.275 -15.007 12.906 1.00 37.72 149 GLU A C 1
ATOM 1143 O O . GLU A 1 149 ? 22.642 -15.205 13.938 1.00 37.72 149 GLU A O 1
ATOM 1148 N N . GLY A 1 150 ? 23.147 -15.783 11.817 1.00 43.31 150 GLY A N 1
ATOM 1149 C CA . GLY A 1 150 ? 22.531 -17.121 11.793 1.00 43.31 150 GLY A CA 1
ATOM 1150 C C . GLY A 1 150 ? 21.043 -17.230 11.398 1.00 43.31 150 GLY A C 1
ATOM 1151 O O . GLY A 1 150 ? 20.207 -16.509 11.928 1.00 43.31 150 GLY A O 1
ATOM 1152 N N . THR A 1 151 ? 20.748 -18.178 10.485 1.00 37.69 151 THR A N 1
ATOM 1153 C CA . THR A 1 151 ? 19.590 -19.122 10.456 1.00 37.69 151 THR A CA 1
ATOM 1154 C C . THR A 1 151 ? 18.867 -19.286 9.093 1.00 37.69 151 THR A C 1
ATOM 1156 O O . THR A 1 151 ? 18.740 -18.354 8.318 1.00 37.69 151 THR A O 1
ATOM 1159 N N . ASP A 1 152 ? 18.446 -20.534 8.835 1.00 35.25 152 ASP A N 1
ATOM 1160 C CA . ASP A 1 152 ? 17.804 -21.189 7.672 1.00 35.25 152 ASP A CA 1
ATOM 1161 C C . ASP A 1 152 ? 16.244 -21.040 7.673 1.00 35.25 152 ASP A C 1
ATOM 1163 O O . ASP A 1 152 ? 15.678 -20.310 8.490 1.00 35.25 152 ASP A O 1
ATOM 1167 N N . PRO A 1 153 ? 15.475 -21.837 6.909 1.00 39.62 153 PRO A N 1
ATOM 1168 C CA . PRO A 1 153 ? 14.811 -21.574 5.623 1.00 39.62 153 PRO A CA 1
ATOM 1169 C C . PRO A 1 153 ? 13.511 -20.716 5.684 1.00 39.62 153 PRO A C 1
ATOM 1171 O O . PRO A 1 153 ? 12.705 -20.737 4.752 1.00 39.62 153 PRO A O 1
ATOM 1174 N N . GLY A 1 154 ? 13.289 -19.952 6.765 1.00 43.34 154 GLY A N 1
ATOM 1175 C CA . GLY A 1 154 ? 12.146 -19.038 6.994 1.00 43.34 154 GLY A CA 1
ATOM 1176 C C . GLY A 1 154 ? 12.575 -17.579 7.209 1.00 43.34 154 GLY A C 1
ATOM 1177 O O . GLY A 1 154 ? 12.057 -16.884 8.082 1.00 43.34 154 GLY A O 1
ATOM 1178 N N . ASP A 1 155 ? 13.588 -17.155 6.460 1.00 49.00 155 ASP A N 1
ATOM 1179 C CA . ASP A 1 155 ? 14.536 -16.124 6.874 1.00 49.00 155 ASP A CA 1
ATOM 1180 C C . ASP A 1 155 ? 14.062 -14.673 6.555 1.00 49.00 155 ASP A C 1
ATOM 1182 O O . ASP A 1 155 ? 13.846 -14.334 5.382 1.00 49.00 155 ASP A O 1
ATOM 1186 N N . PRO A 1 156 ? 13.898 -13.768 7.550 1.00 48.53 156 PRO A N 1
ATOM 1187 C CA . PRO A 1 156 ? 13.466 -12.370 7.357 1.00 48.53 156 PRO A CA 1
ATOM 1188 C C . PRO A 1 156 ? 14.426 -11.518 6.507 1.00 48.53 156 PRO A C 1
ATOM 1190 O O . PRO A 1 156 ? 14.026 -10.466 6.003 1.00 48.53 156 PRO A O 1
ATOM 1193 N N . LYS A 1 157 ? 15.650 -12.000 6.256 1.00 52.97 157 LYS A N 1
ATOM 1194 C CA . LYS A 1 157 ? 16.577 -11.473 5.239 1.00 52.97 157 LYS A CA 1
ATOM 1195 C C . LYS A 1 157 ? 15.975 -11.434 3.820 1.00 52.97 157 LYS A C 1
ATOM 1197 O O . LYS A 1 157 ? 16.480 -10.694 2.978 1.00 52.97 157 LYS A O 1
ATOM 1202 N N . ASN A 1 158 ? 14.888 -12.167 3.544 1.00 63.38 158 ASN A N 1
ATOM 1203 C CA . ASN A 1 158 ? 14.292 -12.259 2.206 1.00 63.38 158 ASN A CA 1
ATOM 1204 C C . ASN A 1 158 ? 12.992 -11.452 2.003 1.00 63.38 158 ASN A C 1
ATOM 1206 O O . ASN A 1 158 ? 12.423 -11.497 0.917 1.00 63.38 158 ASN A O 1
ATOM 1210 N N . ILE A 1 159 ? 12.488 -10.707 2.997 1.00 80.69 159 ILE A N 1
ATOM 1211 C CA . ILE A 1 159 ? 11.254 -9.913 2.802 1.00 80.69 159 ILE A CA 1
ATOM 1212 C C . ILE A 1 159 ? 11.524 -8.725 1.879 1.00 80.69 159 ILE A C 1
ATOM 1214 O O . ILE A 1 159 ? 10.747 -8.469 0.963 1.00 80.69 159 ILE A O 1
ATOM 1218 N N . LEU A 1 160 ? 12.645 -8.026 2.081 1.00 80.19 160 LEU A N 1
ATOM 1219 C CA . LEU A 1 160 ? 13.055 -6.915 1.220 1.00 80.19 160 LEU A CA 1
ATOM 1220 C C . LEU A 1 160 ? 13.340 -7.387 -0.205 1.00 80.19 160 LEU A C 1
ATOM 1222 O O . LEU A 1 160 ? 12.862 -6.776 -1.154 1.00 80.19 160 LEU A O 1
ATOM 1226 N N . SER A 1 161 ? 14.067 -8.490 -0.375 1.00 80.56 161 SER A N 1
ATOM 1227 C CA . SER A 1 161 ? 14.353 -9.053 -1.699 1.00 80.56 161 SER A CA 1
ATOM 1228 C C . SER A 1 161 ? 13.083 -9.581 -2.385 1.00 80.56 161 SER A C 1
ATOM 1230 O O . SER A 1 161 ? 12.908 -9.367 -3.585 1.00 80.56 161 SER A O 1
ATOM 1232 N N . ALA A 1 162 ? 12.158 -10.206 -1.644 1.00 84.00 162 ALA A N 1
ATOM 1233 C CA . ALA A 1 162 ? 10.860 -10.640 -2.157 1.00 84.00 162 ALA A CA 1
ATOM 1234 C C . ALA A 1 162 ? 9.980 -9.444 -2.542 1.00 84.00 162 ALA A C 1
ATOM 1236 O O . ALA A 1 162 ? 9.367 -9.460 -3.611 1.00 84.00 162 ALA A O 1
ATOM 1237 N N . ALA A 1 163 ? 9.968 -8.385 -1.728 1.00 89.19 163 ALA A N 1
ATOM 1238 C CA . ALA A 1 163 ? 9.267 -7.142 -2.024 1.00 89.19 163 ALA A CA 1
ATOM 1239 C C . ALA A 1 163 ? 9.854 -6.458 -3.264 1.00 89.19 163 ALA A C 1
ATOM 1241 O O . ALA A 1 163 ? 9.104 -6.124 -4.173 1.00 89.19 163 ALA A O 1
ATOM 1242 N N . VAL A 1 164 ? 11.182 -6.335 -3.371 1.00 87.88 164 VAL A N 1
ATOM 1243 C CA . VAL A 1 164 ? 11.866 -5.778 -4.552 1.00 87.88 164 VAL A CA 1
ATOM 1244 C C . VAL A 1 164 ? 11.573 -6.603 -5.801 1.00 87.88 164 VAL A C 1
ATOM 1246 O O . VAL A 1 164 ? 11.185 -6.045 -6.828 1.00 87.88 164 VAL A O 1
ATOM 1249 N N . ARG A 1 165 ? 11.673 -7.935 -5.719 1.00 87.31 165 ARG A N 1
ATOM 1250 C CA . ARG A 1 165 ? 11.284 -8.831 -6.815 1.00 87.31 165 ARG A CA 1
ATOM 1251 C C . ARG A 1 165 ? 9.842 -8.571 -7.238 1.00 87.31 165 ARG A C 1
ATOM 1253 O O . ARG A 1 165 ? 9.555 -8.474 -8.430 1.00 87.31 165 ARG A O 1
ATOM 1260 N N . ARG A 1 166 ? 8.933 -8.436 -6.272 1.00 90.88 166 ARG A N 1
ATOM 1261 C CA . ARG A 1 166 ? 7.527 -8.143 -6.542 1.00 90.88 166 ARG A CA 1
ATOM 1262 C C . ARG A 1 166 ? 7.341 -6.759 -7.161 1.00 90.88 166 ARG A C 1
ATOM 1264 O O . ARG A 1 166 ? 6.573 -6.657 -8.111 1.00 90.88 166 ARG A O 1
ATOM 1271 N N . PHE A 1 167 ? 8.063 -5.732 -6.709 1.00 92.94 167 PHE A N 1
ATOM 1272 C CA . PHE A 1 167 ? 8.022 -4.394 -7.302 1.00 92.94 167 PHE A CA 1
ATOM 1273 C C . PHE A 1 167 ? 8.404 -4.425 -8.781 1.00 92.94 167 PHE A C 1
ATOM 1275 O O . PHE A 1 167 ? 7.689 -3.867 -9.607 1.00 92.94 167 PHE A O 1
ATOM 1282 N N . ILE A 1 168 ? 9.490 -5.123 -9.123 1.00 90.50 168 ILE A N 1
ATOM 1283 C CA . ILE A 1 168 ? 9.951 -5.268 -10.509 1.00 90.50 168 ILE A CA 1
ATOM 1284 C C . ILE A 1 168 ? 8.884 -5.965 -11.355 1.00 90.50 168 ILE A C 1
ATOM 1286 O O . ILE A 1 168 ? 8.540 -5.475 -12.424 1.00 90.50 168 ILE A O 1
ATOM 1290 N N . LEU A 1 169 ? 8.313 -7.070 -10.868 1.00 89.31 169 LEU A N 1
ATOM 1291 C CA . LEU A 1 169 ? 7.273 -7.802 -11.598 1.00 89.31 169 LEU A CA 1
ATOM 1292 C C . LEU A 1 169 ? 6.004 -6.965 -11.810 1.00 89.31 169 LEU A C 1
ATOM 1294 O O . LEU A 1 169 ? 5.438 -6.982 -12.902 1.00 89.31 169 LEU A O 1
ATOM 1298 N N . LEU A 1 170 ? 5.568 -6.219 -10.791 1.00 91.56 170 LEU A N 1
ATOM 1299 C CA . LEU A 1 170 ? 4.424 -5.310 -10.894 1.00 91.56 170 LEU A CA 1
ATOM 1300 C C . LEU A 1 170 ? 4.704 -4.168 -11.880 1.00 91.56 170 LEU A C 1
ATOM 1302 O O . LEU A 1 170 ? 3.832 -3.827 -12.677 1.00 91.56 170 LEU A O 1
ATOM 1306 N N . LEU A 1 171 ? 5.922 -3.618 -11.871 1.00 92.25 171 LEU A N 1
ATOM 1307 C CA . LEU A 1 171 ? 6.333 -2.559 -12.790 1.00 92.25 171 LEU A CA 1
ATOM 1308 C C . LEU A 1 171 ? 6.406 -3.057 -14.238 1.00 92.25 171 LEU A C 1
ATOM 1310 O O . LEU A 1 171 ? 5.864 -2.410 -15.126 1.00 92.25 171 LEU A O 1
ATOM 1314 N N . ILE A 1 172 ? 7.014 -4.221 -14.483 1.00 90.12 172 ILE A N 1
ATOM 1315 C CA . ILE A 1 172 ? 7.067 -4.828 -15.822 1.00 90.12 172 ILE A CA 1
ATOM 1316 C C . ILE A 1 172 ? 5.651 -5.093 -16.332 1.00 90.12 172 ILE A C 1
ATOM 1318 O O . ILE A 1 172 ? 5.343 -4.736 -17.463 1.00 90.12 172 ILE A O 1
ATOM 1322 N N . ARG A 1 173 ? 4.761 -5.644 -15.494 1.00 88.44 173 ARG A N 1
ATOM 1323 C CA . ARG A 1 173 ? 3.356 -5.868 -15.868 1.00 88.44 173 ARG A CA 1
ATOM 1324 C C . ARG A 1 173 ? 2.634 -4.564 -16.222 1.00 88.44 173 ARG A C 1
ATOM 1326 O O . ARG A 1 173 ? 1.818 -4.565 -17.135 1.00 88.44 173 ARG A O 1
ATOM 1333 N N . ALA A 1 174 ? 2.934 -3.469 -15.523 1.00 89.38 174 ALA A N 1
ATOM 1334 C CA . ALA A 1 174 ? 2.358 -2.158 -15.815 1.00 89.38 174 ALA A CA 1
ATOM 1335 C C . ALA A 1 174 ? 2.910 -1.531 -17.110 1.00 89.38 174 ALA A C 1
ATOM 1337 O O . ALA A 1 174 ? 2.170 -0.858 -17.820 1.00 89.38 174 ALA A O 1
ATOM 1338 N N . LEU A 1 175 ? 4.192 -1.744 -17.428 1.00 88.00 175 LEU A N 1
ATOM 1339 C CA . LEU A 1 175 ? 4.845 -1.167 -18.612 1.00 88.00 175 LEU A CA 1
ATOM 1340 C C . LEU A 1 175 ? 4.685 -2.020 -19.879 1.00 88.00 175 LEU A C 1
ATOM 1342 O O . LEU A 1 175 ? 4.735 -1.488 -20.985 1.00 88.00 175 LEU A O 1
ATOM 1346 N N . ALA A 1 176 ? 4.507 -3.332 -19.738 1.00 84.56 176 ALA A N 1
ATOM 1347 C CA . ALA A 1 176 ? 4.423 -4.283 -20.842 1.00 84.56 176 ALA A CA 1
ATOM 1348 C C . ALA A 1 176 ? 3.254 -5.273 -20.658 1.00 84.56 176 ALA A C 1
ATOM 1350 O O . ALA A 1 176 ? 3.489 -6.480 -20.551 1.00 84.56 176 ALA A O 1
ATOM 1351 N N . PRO A 1 177 ? 1.992 -4.798 -20.635 1.00 73.88 177 PRO A N 1
ATOM 1352 C CA . PRO A 1 177 ? 0.833 -5.680 -20.479 1.00 73.88 177 PRO A CA 1
ATOM 1353 C C . PRO A 1 177 ? 0.729 -6.707 -21.624 1.00 73.88 177 PRO A C 1
ATOM 1355 O O . PRO A 1 177 ? 0.485 -7.886 -21.384 1.00 73.88 177 PRO A O 1
ATOM 1358 N N . GLU A 1 178 ? 1.037 -6.292 -22.858 1.00 65.00 178 GLU A N 1
ATOM 1359 C CA . GLU A 1 178 ? 0.888 -7.102 -24.080 1.00 65.00 178 GLU A CA 1
ATOM 1360 C C . GLU A 1 178 ? 1.824 -8.323 -24.152 1.00 65.00 178 GLU A C 1
ATOM 1362 O O . GLU A 1 178 ? 1.466 -9.354 -24.722 1.00 65.00 178 GLU A O 1
ATOM 1367 N N . GLN A 1 179 ? 3.026 -8.233 -23.573 1.00 58.41 179 GLN A N 1
ATOM 1368 C CA . GLN A 1 179 ? 4.037 -9.302 -23.630 1.00 58.41 179 GLN A CA 1
ATOM 1369 C C . GLN A 1 179 ? 3.675 -10.495 -22.729 1.00 58.41 179 GLN A C 1
ATOM 1371 O O . GLN A 1 179 ? 4.068 -11.624 -23.014 1.00 58.41 179 GLN A O 1
ATOM 1376 N N . LEU A 1 180 ? 2.904 -10.270 -21.658 1.00 55.06 180 LEU A N 1
ATOM 1377 C CA . LEU A 1 180 ? 2.421 -11.348 -20.790 1.00 55.06 180 LEU A CA 1
ATOM 1378 C C . LEU A 1 180 ? 1.181 -12.046 -21.362 1.00 55.06 180 LEU A C 1
ATOM 1380 O O . LEU A 1 180 ? 1.064 -13.268 -21.248 1.00 55.06 180 LEU A O 1
ATOM 1384 N N . ASP A 1 181 ? 0.284 -11.298 -22.005 1.00 51.66 181 ASP A N 1
ATOM 1385 C CA . ASP A 1 181 ? -0.960 -11.853 -22.546 1.00 51.66 181 ASP A CA 1
ATOM 1386 C C . ASP A 1 181 ? -0.716 -12.732 -23.786 1.00 51.66 181 ASP A C 1
ATOM 1388 O O . ASP A 1 181 ? -1.406 -13.735 -23.976 1.00 51.66 181 ASP A O 1
ATOM 1392 N N . GLN A 1 182 ? 0.319 -12.447 -24.588 1.00 49.38 182 GLN A N 1
ATOM 1393 C CA . GLN A 1 182 ? 0.703 -13.284 -25.738 1.00 49.38 182 GLN A CA 1
ATOM 1394 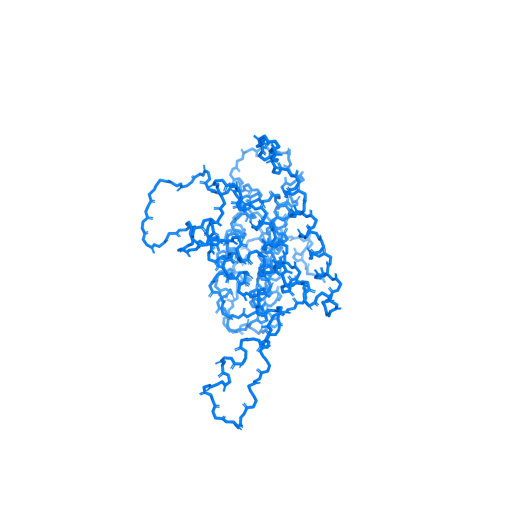C C . GLN A 1 182 ? 1.179 -14.691 -25.335 1.00 49.38 182 GLN A C 1
ATOM 1396 O O . GLN A 1 182 ? 0.904 -15.658 -26.047 1.00 49.38 182 GLN A O 1
ATOM 1401 N N . HIS A 1 183 ? 1.841 -14.843 -24.183 1.00 47.84 183 HIS A N 1
ATOM 1402 C CA . HIS A 1 183 ? 2.244 -16.158 -23.668 1.00 47.84 183 HIS A CA 1
ATOM 1403 C C . HIS A 1 183 ? 1.108 -16.909 -22.960 1.00 47.84 183 HIS A C 1
ATOM 1405 O O . HIS A 1 183 ? 1.090 -18.137 -22.995 1.00 47.84 183 HIS A O 1
ATOM 1411 N N . ALA A 1 184 ? 0.133 -16.206 -22.374 1.00 47.81 184 ALA A N 1
ATOM 1412 C CA . ALA A 1 184 ? -1.060 -16.829 -21.795 1.00 47.81 184 ALA A CA 1
ATOM 1413 C C . ALA A 1 184 ? -2.081 -17.265 -22.868 1.00 47.81 184 ALA A C 1
ATOM 1415 O O . ALA A 1 184 ? -2.704 -18.320 -22.748 1.00 47.81 184 ALA A O 1
ATOM 1416 N N . SER A 1 185 ? -2.220 -16.484 -23.944 1.00 43.84 185 SER A N 1
ATOM 1417 C CA . SER A 1 185 ? -3.160 -16.733 -25.047 1.00 43.84 185 SER A CA 1
ATOM 1418 C C . SER A 1 185 ? -2.774 -17.939 -25.919 1.00 43.84 185 SER A C 1
ATOM 1420 O O . SER A 1 185 ? -3.642 -18.622 -26.454 1.00 43.84 185 SER A O 1
ATOM 1422 N N . ALA A 1 186 ? -1.484 -18.290 -25.991 1.00 50.56 186 ALA A N 1
ATOM 1423 C CA . ALA A 1 186 ? -1.014 -19.463 -26.737 1.00 50.56 186 ALA A CA 1
ATOM 1424 C C . ALA A 1 186 ? -1.514 -20.818 -26.177 1.00 50.56 186 ALA A C 1
ATOM 1426 O O . ALA A 1 186 ? -1.385 -21.836 -26.854 1.00 50.56 186 ALA A O 1
ATOM 1427 N N . ALA A 1 187 ? -2.083 -20.847 -24.964 1.00 49.53 187 ALA A N 1
ATOM 1428 C CA . ALA A 1 187 ? -2.542 -22.062 -24.286 1.00 49.53 187 ALA A CA 1
ATOM 1429 C C . ALA A 1 187 ? -4.078 -22.197 -24.165 1.00 49.53 187 ALA A C 1
ATOM 1431 O O . ALA A 1 187 ? -4.545 -23.188 -23.603 1.00 49.53 187 ALA A O 1
ATOM 1432 N N . ALA A 1 188 ? -4.876 -21.245 -24.671 1.00 45.47 188 ALA A N 1
ATOM 1433 C CA . ALA A 1 188 ? -6.332 -21.228 -24.477 1.00 45.47 188 ALA A CA 1
ATOM 1434 C C . ALA A 1 188 ? -7.123 -21.259 -25.807 1.00 45.47 188 ALA A C 1
ATOM 1436 O O . ALA A 1 188 ? -6.765 -20.557 -26.752 1.00 45.47 188 ALA A O 1
ATOM 1437 N N . PRO A 1 189 ? -8.221 -22.040 -25.911 1.00 42.88 189 PRO A N 1
ATOM 1438 C CA . PRO A 1 189 ? -9.068 -22.062 -27.102 1.00 42.88 189 PRO A CA 1
ATOM 1439 C C . PRO A 1 189 ? -9.818 -20.730 -27.293 1.00 42.88 189 PRO A C 1
ATOM 1441 O O . PRO A 1 189 ? -10.344 -20.140 -26.351 1.00 42.88 189 PRO A O 1
ATOM 1444 N N . ALA A 1 190 ? -9.886 -20.288 -28.549 1.00 50.38 190 ALA A N 1
ATOM 1445 C CA . ALA A 1 190 ? -10.237 -18.945 -29.020 1.00 50.38 190 ALA A CA 1
ATOM 1446 C C . ALA A 1 190 ? -11.706 -18.480 -28.823 1.00 50.38 190 ALA A C 1
ATOM 1448 O O . ALA A 1 190 ? -12.314 -17.986 -29.769 1.00 50.38 190 ALA A O 1
ATOM 1449 N N . SER A 1 191 ? -12.313 -18.612 -27.636 1.00 46.59 191 SER A N 1
ATOM 1450 C CA . SER A 1 191 ? -13.735 -18.231 -27.452 1.00 46.59 191 SER A CA 1
ATOM 1451 C C . SER A 1 191 ? -14.112 -17.420 -26.207 1.00 46.59 191 SER A C 1
ATOM 1453 O O . SER A 1 191 ? -15.294 -17.186 -25.978 1.00 46.59 191 SER A O 1
ATOM 1455 N N . ALA A 1 192 ? -13.158 -16.876 -25.454 1.00 44.09 192 ALA A N 1
ATOM 1456 C CA . ALA A 1 192 ? -13.469 -15.846 -24.461 1.00 44.09 192 ALA A CA 1
ATOM 1457 C C . ALA A 1 192 ? -12.290 -14.882 -24.335 1.00 44.09 192 ALA A C 1
ATOM 1459 O O . ALA A 1 192 ? -11.196 -15.303 -23.967 1.00 44.09 192 ALA A O 1
ATOM 1460 N N . SER A 1 193 ? -12.490 -13.595 -24.642 1.00 41.50 193 SER A N 1
ATOM 1461 C CA . SER A 1 193 ? -11.507 -12.577 -24.268 1.00 41.50 193 SER A CA 1
ATOM 1462 C C . SER A 1 193 ? -11.402 -12.584 -22.738 1.00 41.50 193 SER A C 1
ATOM 1464 O O . SER A 1 193 ? -12.428 -12.358 -22.084 1.00 41.50 193 SER A O 1
ATOM 1466 N N . PRO A 1 194 ? -10.230 -12.866 -22.144 1.00 43.94 194 PRO A N 1
ATOM 1467 C CA . PRO A 1 194 ? -10.082 -12.767 -20.701 1.00 43.94 194 PRO A CA 1
ATOM 1468 C C . PRO A 1 194 ? -10.413 -11.329 -20.264 1.00 43.94 194 PRO A C 1
ATOM 1470 O O . PRO A 1 194 ? -10.134 -10.388 -21.016 1.00 43.94 194 PRO A O 1
ATOM 1473 N N . PRO A 1 195 ? -11.038 -11.130 -19.088 1.00 45.16 195 PRO A N 1
ATOM 1474 C CA . PRO A 1 195 ? -11.260 -9.788 -18.564 1.00 45.16 195 PRO A CA 1
ATOM 1475 C C . PRO A 1 195 ? -9.917 -9.044 -18.513 1.00 45.16 195 PRO A C 1
ATOM 1477 O O . PRO A 1 195 ? -8.905 -9.672 -18.178 1.00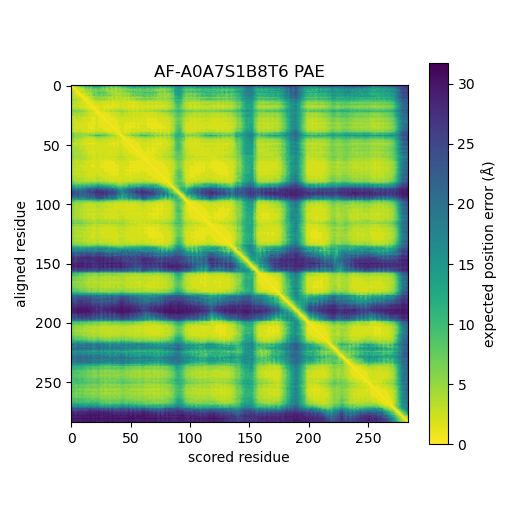 45.16 195 PRO A O 1
ATOM 1480 N N . PRO A 1 196 ? -9.878 -7.740 -18.852 1.00 51.47 196 PRO A N 1
ATOM 1481 C CA . PRO A 1 196 ? -8.639 -6.978 -18.814 1.00 51.47 196 PRO A CA 1
ATOM 1482 C C . PRO A 1 196 ? -8.042 -7.116 -17.417 1.00 51.47 196 PRO A C 1
ATOM 1484 O O . PRO A 1 196 ? -8.726 -6.899 -16.413 1.00 51.47 196 PRO A O 1
ATOM 1487 N N . ALA A 1 197 ? -6.783 -7.547 -17.353 1.00 54.47 197 ALA A N 1
ATOM 1488 C CA . ALA A 1 197 ? -6.075 -7.661 -16.093 1.00 54.47 197 ALA A CA 1
ATOM 1489 C C . ALA A 1 197 ? -6.199 -6.341 -15.314 1.00 54.47 197 ALA A C 1
ATOM 1491 O O . ALA A 1 197 ? -6.060 -5.280 -15.926 1.00 54.47 197 ALA A O 1
ATOM 1492 N N . PRO A 1 198 ? -6.431 -6.376 -13.988 1.00 59.28 198 PRO A N 1
ATOM 1493 C CA . PRO A 1 198 ? -6.527 -5.157 -13.199 1.00 59.28 198 PRO A CA 1
ATOM 1494 C C . PRO A 1 198 ? -5.238 -4.348 -13.368 1.00 59.28 198 PRO A C 1
ATOM 1496 O O . PRO A 1 198 ? -4.146 -4.788 -12.994 1.00 59.28 198 PRO A O 1
ATOM 1499 N N . THR A 1 199 ? -5.365 -3.184 -13.999 1.00 77.75 199 THR A N 1
ATOM 1500 C CA . THR A 1 199 ? -4.268 -2.250 -14.230 1.00 77.75 199 THR A CA 1
ATOM 1501 C C . THR A 1 199 ? -3.994 -1.494 -12.939 1.00 77.75 199 THR A C 1
ATOM 1503 O O . THR A 1 199 ? -4.909 -0.936 -12.334 1.00 77.75 199 THR A O 1
ATOM 1506 N N . LEU A 1 200 ? -2.733 -1.472 -12.508 1.00 88.50 200 LEU A N 1
ATOM 1507 C CA . LEU A 1 200 ? -2.315 -0.696 -11.342 1.00 88.50 200 LEU A CA 1
ATOM 1508 C C . LEU A 1 200 ? -2.636 0.794 -11.544 1.00 88.50 200 LEU A C 1
ATOM 1510 O O . LEU A 1 200 ? -2.407 1.315 -12.637 1.00 88.50 200 LEU A O 1
ATOM 1514 N N . PRO A 1 201 ? -3.104 1.505 -10.503 1.00 90.38 201 PRO A N 1
ATOM 1515 C CA . PRO A 1 201 ? -3.334 2.937 -10.604 1.00 90.38 201 PRO A CA 1
ATOM 1516 C C . PRO A 1 201 ? -2.004 3.677 -10.808 1.00 90.38 201 PRO A C 1
ATOM 1518 O O . PRO A 1 201 ? -0.977 3.310 -10.233 1.00 90.38 201 PRO A O 1
ATOM 1521 N N . SER A 1 202 ? -2.032 4.761 -11.580 1.00 90.69 202 SER A N 1
ATOM 1522 C CA . SER A 1 202 ? -0.877 5.625 -11.865 1.00 90.69 202 SER A CA 1
ATOM 1523 C C . SER A 1 202 ? -0.003 6.003 -10.656 1.00 90.69 202 SER A C 1
ATOM 1525 O O . SER A 1 202 ? 1.214 5.796 -10.734 1.00 90.69 202 SER A O 1
ATOM 1527 N N . PRO A 1 203 ? -0.550 6.424 -9.492 1.00 93.69 203 PRO A N 1
ATOM 1528 C CA . PRO A 1 203 ? 0.273 6.717 -8.315 1.00 93.69 203 PRO A CA 1
ATOM 1529 C C . PRO A 1 203 ? 1.052 5.496 -7.803 1.00 93.69 203 PRO A C 1
ATOM 1531 O O . PRO A 1 203 ? 2.168 5.641 -7.293 1.00 93.69 203 PRO A O 1
ATOM 1534 N N . ALA A 1 204 ? 0.513 4.282 -7.964 1.00 95.50 204 ALA A N 1
ATOM 1535 C CA . ALA A 1 204 ? 1.223 3.053 -7.622 1.00 95.50 204 ALA A CA 1
ATOM 1536 C C . ALA A 1 204 ? 2.354 2.773 -8.616 1.00 95.50 204 ALA A C 1
ATOM 1538 O O . ALA A 1 204 ? 3.459 2.452 -8.188 1.00 95.50 204 ALA A O 1
ATOM 1539 N N . VAL A 1 205 ? 2.130 2.973 -9.919 1.00 95.00 205 VAL A N 1
ATOM 1540 C CA . VAL A 1 205 ? 3.177 2.830 -10.946 1.00 95.00 205 VAL A CA 1
ATOM 1541 C C . VAL A 1 205 ? 4.303 3.843 -10.728 1.00 95.00 205 VAL A C 1
ATOM 1543 O O . VAL A 1 205 ? 5.472 3.465 -10.700 1.00 95.00 205 VAL A O 1
ATOM 1546 N N . ALA A 1 206 ? 3.976 5.112 -10.477 1.00 95.62 206 ALA A N 1
ATOM 1547 C CA . ALA A 1 206 ? 4.962 6.138 -10.141 1.00 95.62 206 ALA A CA 1
ATOM 1548 C C . ALA A 1 206 ? 5.761 5.755 -8.882 1.00 95.62 206 ALA A C 1
ATOM 1550 O O . ALA A 1 206 ? 6.981 5.926 -8.824 1.00 95.62 206 ALA A O 1
ATOM 1551 N N . SER A 1 207 ? 5.086 5.188 -7.879 1.00 96.25 207 SER A N 1
ATOM 1552 C CA . SER A 1 207 ? 5.733 4.736 -6.648 1.00 96.25 207 SER A CA 1
ATOM 1553 C C . SER A 1 207 ? 6.639 3.525 -6.859 1.00 96.25 207 SER A C 1
ATOM 1555 O O . SER A 1 207 ? 7.724 3.479 -6.283 1.00 96.25 207 SER A O 1
ATOM 1557 N N . LEU A 1 208 ? 6.252 2.596 -7.736 1.00 95.25 208 LEU A N 1
ATOM 1558 C CA . LEU A 1 208 ? 7.088 1.476 -8.163 1.00 95.25 208 LEU A CA 1
ATOM 1559 C C . LEU A 1 208 ? 8.344 1.956 -8.891 1.00 95.25 208 LEU A C 1
ATOM 1561 O O . LEU A 1 208 ? 9.431 1.501 -8.554 1.00 95.25 208 LEU A O 1
ATOM 1565 N N . VAL A 1 209 ? 8.225 2.903 -9.831 1.00 94.44 209 VAL A N 1
ATOM 1566 C CA . VAL A 1 209 ? 9.389 3.489 -10.524 1.00 94.44 209 VAL A CA 1
ATOM 1567 C C . VAL A 1 209 ? 10.363 4.103 -9.520 1.00 94.44 209 VAL A C 1
ATOM 1569 O O . VAL A 1 209 ? 11.569 3.888 -9.623 1.00 94.44 209 VAL A O 1
ATOM 1572 N N . TRP A 1 210 ? 9.850 4.814 -8.513 1.00 94.00 210 TRP A N 1
ATOM 1573 C CA . TRP A 1 210 ? 10.685 5.386 -7.459 1.00 94.00 210 TRP A CA 1
ATOM 1574 C C . TRP A 1 210 ? 11.377 4.306 -6.612 1.00 94.00 210 TRP A C 1
ATOM 1576 O O . TRP A 1 210 ? 12.591 4.356 -6.444 1.00 94.00 210 TRP A O 1
ATOM 1586 N N . LEU A 1 211 ? 10.639 3.302 -6.122 1.00 92.00 211 LEU A N 1
ATOM 1587 C CA . LEU A 1 211 ? 11.176 2.230 -5.267 1.00 92.00 211 LEU A CA 1
ATOM 1588 C C . LEU A 1 211 ? 12.202 1.356 -5.996 1.00 92.00 211 LEU A C 1
ATOM 1590 O O . LEU A 1 211 ? 13.278 1.073 -5.467 1.00 92.00 211 LEU A O 1
ATOM 1594 N N . VAL A 1 212 ? 11.883 0.950 -7.225 1.00 90.44 212 VAL A N 1
ATOM 1595 C CA . VAL A 1 212 ? 12.795 0.196 -8.093 1.00 90.44 212 VAL A CA 1
ATOM 1596 C C . VAL A 1 212 ? 14.008 1.051 -8.446 1.00 90.44 212 VAL A C 1
ATOM 1598 O O . VAL A 1 212 ? 15.116 0.532 -8.504 1.00 90.44 212 VAL A O 1
ATOM 1601 N N . GLY A 1 213 ? 13.825 2.359 -8.621 1.00 87.75 213 GLY A N 1
ATOM 1602 C CA . GLY A 1 213 ? 14.909 3.300 -8.852 1.00 87.75 213 GLY A CA 1
ATOM 1603 C C . GLY A 1 213 ? 15.852 3.473 -7.664 1.00 87.75 213 GLY A C 1
ATOM 1604 O O . GLY A 1 213 ? 17.072 3.496 -7.846 1.00 87.75 213 GLY A O 1
ATOM 1605 N N . GLU A 1 214 ? 15.312 3.544 -6.445 1.00 85.62 214 GLU A N 1
ATOM 1606 C CA . GLU A 1 214 ? 16.109 3.512 -5.219 1.00 85.62 214 GLU A CA 1
ATOM 1607 C C . GLU A 1 214 ? 16.946 2.240 -5.174 1.00 85.62 214 GLU A C 1
ATOM 1609 O O . GLU A 1 214 ? 18.166 2.340 -5.097 1.00 85.62 214 GLU A O 1
ATOM 1614 N N . TRP A 1 215 ? 16.335 1.068 -5.348 1.00 84.25 215 TRP A N 1
ATOM 1615 C CA . TRP A 1 215 ? 17.056 -0.203 -5.387 1.00 84.25 215 TRP A CA 1
ATOM 1616 C C . TRP A 1 215 ? 18.119 -0.258 -6.497 1.00 84.25 215 TRP A C 1
ATOM 1618 O O . TRP A 1 215 ? 19.287 -0.538 -6.221 1.00 84.25 215 TRP A O 1
ATOM 1628 N N . ALA A 1 216 ? 17.762 0.094 -7.733 1.00 79.12 216 ALA A N 1
ATOM 1629 C CA . ALA A 1 216 ? 18.657 0.038 -8.886 1.00 79.12 216 ALA A CA 1
ATOM 1630 C C . ALA A 1 216 ? 19.861 0.985 -8.766 1.00 79.12 216 ALA A C 1
ATOM 1632 O O . ALA A 1 216 ? 20.915 0.746 -9.353 1.00 79.12 216 ALA A O 1
ATOM 1633 N N . SER A 1 217 ? 19.731 2.056 -7.982 1.00 75.69 217 SER A N 1
ATOM 1634 C CA . SER A 1 217 ? 20.836 2.975 -7.703 1.00 75.69 217 SER A CA 1
ATOM 1635 C C . SER A 1 217 ? 21.855 2.442 -6.689 1.00 75.69 217 SER A C 1
ATOM 1637 O O . SER A 1 217 ? 22.856 3.111 -6.435 1.00 75.69 217 SER A O 1
ATOM 1639 N N . THR A 1 218 ? 21.605 1.266 -6.103 1.00 71.62 218 THR A N 1
ATOM 1640 C CA . THR A 1 218 ? 22.459 0.667 -5.067 1.00 71.62 218 THR A CA 1
ATOM 1641 C C . THR A 1 218 ? 23.325 -0.489 -5.554 1.00 71.62 218 THR A C 1
ATOM 1643 O O . THR A 1 218 ? 24.149 -0.959 -4.782 1.00 71.62 218 THR A O 1
ATOM 1646 N N . PHE A 1 219 ? 23.202 -0.926 -6.813 1.00 67.44 219 PHE A N 1
ATOM 1647 C CA . PHE A 1 219 ? 23.861 -2.145 -7.314 1.00 67.44 219 PHE A CA 1
ATOM 1648 C C . PHE A 1 219 ? 25.375 -2.215 -7.141 1.00 67.44 219 PHE A C 1
ATOM 1650 O O . PHE A 1 219 ? 25.904 -3.300 -6.925 1.00 67.44 219 PHE A O 1
ATOM 1657 N N . ASP A 1 220 ? 26.070 -1.085 -7.231 1.00 60.97 220 ASP A N 1
ATOM 1658 C CA . ASP A 1 220 ? 27.530 -1.059 -7.122 1.00 60.97 220 ASP A CA 1
ATOM 1659 C C . ASP A 1 220 ? 28.008 -1.011 -5.656 1.00 60.97 220 ASP A C 1
ATOM 1661 O O . ASP A 1 220 ? 29.201 -0.890 -5.387 1.00 60.97 220 ASP A O 1
ATOM 1665 N N . GLN A 1 221 ? 27.089 -1.124 -4.687 1.00 66.25 221 GLN A N 1
ATOM 1666 C CA . GLN A 1 221 ? 27.414 -1.200 -3.266 1.00 66.25 221 GLN A CA 1
ATOM 1667 C C . GLN A 1 221 ? 27.417 -2.651 -2.753 1.00 66.25 221 GLN A C 1
ATOM 1669 O O . GLN A 1 221 ? 26.518 -3.430 -3.091 1.00 66.25 221 GLN A O 1
ATOM 1674 N N . PRO A 1 222 ? 28.382 -3.013 -1.882 1.00 56.19 222 PRO A N 1
ATOM 1675 C CA . PRO A 1 222 ? 28.523 -4.372 -1.348 1.00 56.19 222 PRO A CA 1
ATOM 1676 C C . PRO A 1 222 ? 27.311 -4.828 -0.515 1.00 56.19 222 PRO A C 1
ATOM 1678 O O . PRO A 1 222 ? 27.029 -6.023 -0.446 1.00 56.19 222 PRO A O 1
ATOM 1681 N N . ASP A 1 223 ? 26.553 -3.883 0.051 1.00 59.00 223 ASP A N 1
ATOM 1682 C CA . ASP A 1 223 ? 25.368 -4.136 0.883 1.00 59.00 223 ASP A CA 1
ATOM 1683 C C . ASP A 1 223 ? 24.037 -4.059 0.117 1.00 59.00 223 ASP A C 1
ATOM 1685 O O . ASP A 1 223 ? 22.967 -4.008 0.728 1.00 59.00 223 ASP A O 1
ATOM 1689 N N . SER A 1 224 ? 24.074 -4.035 -1.219 1.00 62.16 224 SER A N 1
ATOM 1690 C CA . SER A 1 224 ? 22.860 -3.963 -2.033 1.00 62.16 224 SER A CA 1
ATOM 1691 C C . SER A 1 224 ? 21.925 -5.152 -1.798 1.00 62.16 224 SER A C 1
ATOM 1693 O O . SER A 1 224 ? 22.345 -6.294 -1.575 1.00 62.16 224 SER A O 1
ATOM 1695 N N . VAL A 1 225 ? 20.617 -4.881 -1.842 1.00 67.69 225 VAL A N 1
ATOM 1696 C CA . VAL A 1 225 ? 19.601 -5.936 -1.766 1.00 67.69 225 VAL A CA 1
ATOM 1697 C C . VAL A 1 225 ? 19.731 -6.788 -3.021 1.00 67.69 225 VAL A C 1
ATOM 1699 O O . VAL A 1 225 ? 19.414 -6.335 -4.121 1.00 67.69 225 VAL A O 1
ATOM 1702 N N . THR A 1 226 ? 20.186 -8.026 -2.870 1.00 66.38 226 THR A N 1
ATOM 1703 C CA . THR A 1 226 ? 20.287 -8.954 -3.994 1.00 66.38 226 THR A CA 1
ATOM 1704 C C . THR A 1 226 ? 18.950 -9.649 -4.224 1.00 66.38 226 THR A C 1
ATOM 1706 O O . THR A 1 226 ? 18.268 -10.056 -3.281 1.00 66.38 226 THR A O 1
ATOM 1709 N N . LEU A 1 227 ? 18.538 -9.764 -5.489 1.00 67.69 227 LEU A N 1
ATOM 1710 C CA . LEU A 1 227 ? 17.381 -10.593 -5.824 1.00 67.69 227 LEU A CA 1
ATOM 1711 C C . LEU A 1 227 ? 17.709 -12.066 -5.519 1.00 67.69 227 LEU A C 1
ATOM 1713 O O . LEU A 1 227 ? 18.855 -12.483 -5.737 1.00 67.69 227 LEU A O 1
ATOM 1717 N N . PRO A 1 228 ? 16.727 -12.870 -5.070 1.00 63.38 228 PRO A N 1
ATOM 1718 C CA . PRO A 1 228 ? 16.956 -14.276 -4.757 1.00 63.38 228 PRO A CA 1
ATOM 1719 C C . PRO A 1 228 ? 17.580 -15.010 -5.947 1.00 63.38 228 PRO A C 1
ATOM 1721 O O . PRO A 1 228 ? 17.105 -14.869 -7.074 1.00 63.38 228 PRO A O 1
ATOM 1724 N N . HIS A 1 229 ? 18.628 -15.796 -5.691 1.00 59.19 229 HIS A N 1
ATOM 1725 C CA . HIS A 1 229 ? 19.348 -16.590 -6.698 1.00 59.19 229 HIS A CA 1
ATOM 1726 C C . HIS A 1 229 ? 20.029 -15.786 -7.823 1.00 59.19 229 HIS A C 1
ATOM 1728 O O . HIS A 1 229 ? 20.350 -16.363 -8.859 1.00 59.19 229 HIS A O 1
ATOM 1734 N N . THR A 1 230 ? 20.278 -14.483 -7.634 1.00 61.53 230 THR A N 1
ATOM 1735 C CA . THR A 1 230 ? 20.985 -13.654 -8.629 1.00 61.53 230 THR A CA 1
ATOM 1736 C C . THR A 1 230 ? 22.310 -13.111 -8.107 1.00 61.53 230 THR A C 1
ATOM 1738 O O . THR A 1 230 ? 22.403 -12.665 -6.963 1.00 61.53 230 THR A O 1
ATOM 1741 N N . SER A 1 231 ? 23.335 -13.098 -8.961 1.00 65.31 231 SER A N 1
ATOM 1742 C CA . SER A 1 231 ? 24.576 -12.362 -8.695 1.00 65.31 231 SER A CA 1
ATOM 1743 C C . SER A 1 231 ? 24.433 -10.882 -9.076 1.00 65.31 231 SER A C 1
ATOM 1745 O O . SER A 1 231 ? 23.591 -10.526 -9.902 1.00 65.31 231 SER A O 1
ATOM 1747 N N . ALA A 1 232 ? 25.286 -10.007 -8.532 1.00 63.81 232 ALA A N 1
ATOM 1748 C CA . ALA A 1 232 ? 25.300 -8.579 -8.885 1.00 63.81 232 ALA A CA 1
ATOM 1749 C C . ALA A 1 232 ? 25.447 -8.341 -10.407 1.00 63.81 232 ALA A C 1
ATOM 1751 O O . ALA A 1 232 ? 24.840 -7.429 -10.969 1.00 63.81 232 ALA A O 1
ATOM 1752 N N . ALA A 1 233 ? 26.176 -9.218 -11.110 1.00 64.88 233 ALA A N 1
ATOM 1753 C CA . ALA A 1 233 ? 26.330 -9.161 -12.565 1.00 64.88 233 ALA A CA 1
ATOM 1754 C C . ALA A 1 233 ? 25.011 -9.418 -13.323 1.00 64.88 233 ALA A C 1
ATOM 1756 O O . ALA A 1 233 ? 24.790 -8.841 -14.385 1.00 64.88 233 ALA A O 1
ATOM 1757 N N . GLN A 1 234 ? 24.111 -10.235 -12.768 1.00 69.19 234 GLN A N 1
ATOM 1758 C CA . GLN A 1 234 ? 22.807 -10.557 -13.362 1.00 69.19 234 GLN A CA 1
ATOM 1759 C C . GLN A 1 234 ? 21.744 -9.475 -13.117 1.00 69.19 234 GLN A C 1
ATOM 1761 O O . GLN A 1 234 ? 20.673 -9.526 -13.714 1.00 69.19 234 GLN A O 1
ATOM 1766 N N . GLN A 1 235 ? 22.022 -8.475 -12.277 1.00 71.81 235 GLN A N 1
ATOM 1767 C CA . GLN A 1 235 ? 21.071 -7.406 -11.951 1.00 71.81 235 GLN A CA 1
ATOM 1768 C C . GLN A 1 235 ? 21.177 -6.193 -12.886 1.00 71.81 235 GLN A C 1
ATOM 1770 O O . GLN A 1 235 ? 20.182 -5.511 -13.134 1.00 71.81 235 GLN A O 1
ATOM 1775 N N . ARG A 1 236 ? 22.356 -5.968 -13.481 1.00 76.19 236 ARG A N 1
ATOM 1776 C CA . ARG A 1 236 ? 22.573 -4.950 -14.524 1.00 76.19 236 ARG A CA 1
ATOM 1777 C C . ARG A 1 236 ? 21.620 -5.085 -15.726 1.00 76.19 236 ARG A C 1
ATOM 1779 O O . ARG A 1 236 ? 20.969 -4.091 -16.037 1.00 76.19 236 ARG A O 1
ATOM 1786 N N . PRO A 1 237 ? 21.426 -6.268 -16.346 1.00 81.50 237 PRO A N 1
ATOM 1787 C CA . PRO A 1 237 ? 20.490 -6.393 -17.465 1.00 81.50 237 PRO A CA 1
ATOM 1788 C C . PRO A 1 237 ? 19.034 -6.118 -17.062 1.00 81.50 237 PRO A C 1
ATOM 1790 O O . PRO A 1 237 ? 18.274 -5.588 -17.865 1.00 81.50 237 PRO A O 1
ATOM 1793 N N . VAL A 1 238 ? 18.641 -6.410 -15.815 1.00 81.75 238 VAL A N 1
ATOM 1794 C CA . VAL A 1 238 ? 17.290 -6.099 -15.312 1.00 81.75 238 VAL A CA 1
ATOM 1795 C C . VAL A 1 238 ? 17.062 -4.588 -15.273 1.00 81.75 238 VAL A C 1
ATOM 1797 O O . VAL A 1 238 ? 16.012 -4.110 -15.698 1.00 81.75 238 VAL A O 1
ATOM 1800 N N . ARG A 1 239 ? 18.052 -3.821 -14.804 1.00 83.81 239 ARG A N 1
ATOM 1801 C CA . ARG A 1 239 ? 18.011 -2.351 -14.818 1.00 83.81 239 ARG A CA 1
ATOM 1802 C C . ARG A 1 239 ? 17.853 -1.803 -16.230 1.00 83.81 239 ARG A C 1
ATOM 1804 O O . ARG A 1 239 ? 17.011 -0.938 -16.458 1.00 83.81 239 ARG A O 1
ATOM 1811 N N . ASP A 1 240 ? 18.674 -2.296 -17.149 1.00 84.81 240 ASP A N 1
ATOM 1812 C CA . ASP A 1 240 ? 18.719 -1.794 -18.519 1.00 84.81 240 ASP A CA 1
ATOM 1813 C C . ASP A 1 240 ? 17.407 -2.120 -19.254 1.00 84.81 240 ASP A C 1
ATOM 1815 O O . ASP A 1 240 ? 16.876 -1.278 -19.978 1.00 84.81 240 ASP A O 1
ATOM 1819 N N . GLU A 1 241 ? 16.807 -3.280 -18.971 1.00 87.69 241 GLU A N 1
ATOM 1820 C CA . GLU A 1 241 ? 15.482 -3.651 -19.471 1.00 87.69 241 GLU A CA 1
ATOM 1821 C C . GLU A 1 241 ? 14.368 -2.752 -18.911 1.00 87.69 241 GLU A C 1
ATOM 1823 O O . GLU A 1 241 ? 13.524 -2.275 -19.669 1.00 87.69 241 GLU A O 1
ATOM 1828 N N . ILE A 1 242 ? 14.381 -2.437 -17.610 1.00 88.81 242 ILE A N 1
ATOM 1829 C CA . ILE A 1 242 ? 13.414 -1.499 -17.012 1.00 88.81 242 ILE A CA 1
ATOM 1830 C C . ILE A 1 242 ? 13.515 -0.120 -17.676 1.00 88.81 242 ILE A C 1
ATOM 1832 O O . ILE A 1 242 ? 12.492 0.485 -18.002 1.00 88.81 242 ILE A O 1
ATOM 1836 N N . LEU A 1 243 ? 14.734 0.376 -17.909 1.00 89.12 243 LEU A N 1
ATOM 1837 C CA . LEU A 1 243 ? 14.954 1.648 -18.601 1.00 89.12 243 LEU A CA 1
ATOM 1838 C C . LEU A 1 243 ? 14.467 1.603 -20.048 1.00 89.12 243 LEU A C 1
ATOM 1840 O O . LEU A 1 243 ? 13.824 2.549 -20.502 1.00 89.12 243 LEU A O 1
ATOM 1844 N N . ARG A 1 244 ? 14.728 0.502 -20.760 1.00 91.06 244 ARG A N 1
ATOM 1845 C CA . ARG A 1 244 ? 14.254 0.294 -22.130 1.00 91.06 244 ARG A CA 1
ATOM 1846 C C . ARG A 1 244 ? 12.727 0.318 -22.198 1.00 91.06 244 ARG A C 1
ATOM 1848 O O . ARG A 1 244 ? 12.175 0.999 -23.059 1.00 91.06 244 ARG A O 1
ATOM 1855 N N . LEU A 1 245 ? 12.048 -0.375 -21.281 1.00 90.56 245 LEU A N 1
ATOM 1856 C CA . LEU A 1 245 ? 10.584 -0.394 -21.190 1.00 90.56 245 LEU A CA 1
ATOM 1857 C C . LEU A 1 245 ? 10.014 0.990 -20.855 1.00 90.56 245 LEU A C 1
ATOM 1859 O O . LEU A 1 245 ? 9.075 1.440 -21.512 1.00 90.56 245 LEU A O 1
ATOM 1863 N N . LEU A 1 246 ? 10.608 1.692 -19.883 1.00 91.19 246 LEU A N 1
ATOM 1864 C CA . LEU A 1 246 ? 10.217 3.061 -19.536 1.00 91.19 246 LEU A CA 1
ATOM 1865 C C . LEU A 1 246 ? 10.384 4.016 -20.720 1.00 91.19 246 LEU A C 1
ATOM 1867 O O . LEU A 1 246 ? 9.486 4.811 -20.978 1.00 91.19 246 LEU A O 1
ATOM 1871 N N . ALA A 1 247 ? 11.494 3.926 -21.455 1.00 91.62 247 ALA A N 1
ATOM 1872 C CA . ALA A 1 247 ? 11.748 4.754 -22.630 1.00 91.62 247 ALA A CA 1
ATOM 1873 C C . ALA A 1 247 ? 10.766 4.449 -23.771 1.00 91.62 247 ALA A C 1
ATOM 1875 O O . ALA A 1 247 ? 10.214 5.372 -24.366 1.00 91.62 247 ALA A O 1
ATOM 1876 N N . ALA A 1 248 ? 10.501 3.166 -24.040 1.00 91.25 248 ALA A N 1
ATOM 1877 C CA . ALA A 1 248 ? 9.588 2.739 -25.098 1.00 91.25 248 ALA A CA 1
ATOM 1878 C C . ALA A 1 248 ? 8.147 3.212 -24.859 1.00 91.25 248 ALA A C 1
ATOM 1880 O O . ALA A 1 248 ? 7.445 3.546 -25.812 1.00 91.25 248 ALA A O 1
ATOM 1881 N N . ARG A 1 249 ? 7.711 3.262 -23.594 1.00 90.00 249 ARG A N 1
ATOM 1882 C CA . ARG A 1 249 ? 6.355 3.692 -23.223 1.00 90.00 249 ARG A CA 1
ATOM 1883 C C . ARG A 1 249 ? 6.247 5.141 -22.790 1.00 90.00 249 ARG A C 1
ATOM 1885 O O . ARG A 1 249 ? 5.132 5.615 -22.596 1.00 90.00 249 ARG A O 1
ATOM 1892 N N . PHE A 1 250 ? 7.363 5.862 -22.696 1.00 91.88 250 PHE A N 1
ATOM 1893 C CA . PHE A 1 250 ? 7.412 7.220 -22.161 1.00 91.88 250 PHE A CA 1
ATOM 1894 C C . PHE A 1 250 ? 6.346 8.173 -22.725 1.00 91.88 250 PHE A C 1
ATOM 1896 O O . PHE A 1 250 ? 5.758 8.888 -21.917 1.00 91.88 250 PHE A O 1
ATOM 1903 N N . PRO A 1 251 ? 6.030 8.200 -24.040 1.00 91.81 251 PRO A N 1
ATOM 1904 C CA . PRO A 1 251 ? 5.000 9.097 -24.573 1.00 91.81 251 PRO A CA 1
ATOM 1905 C C . PRO A 1 251 ? 3.614 8.871 -23.955 1.00 91.81 251 PRO A C 1
ATOM 1907 O O . PRO A 1 251 ? 2.924 9.846 -23.645 1.00 91.81 251 PRO A O 1
ATOM 1910 N N . ASP A 1 252 ? 3.265 7.611 -23.693 1.00 89.62 252 ASP A N 1
ATOM 1911 C CA . ASP A 1 252 ? 1.929 7.174 -23.264 1.00 89.62 252 ASP A CA 1
ATOM 1912 C C . ASP A 1 252 ? 1.757 7.170 -21.740 1.00 89.62 252 ASP A C 1
ATOM 1914 O O . ASP A 1 252 ? 0.647 7.019 -21.236 1.00 89.62 252 ASP A O 1
ATOM 1918 N N . LEU A 1 253 ? 2.847 7.340 -20.986 1.00 90.56 253 LEU A N 1
ATOM 1919 C CA . LEU A 1 253 ? 2.798 7.379 -19.527 1.00 90.56 253 LEU A CA 1
ATOM 1920 C C . LEU A 1 253 ? 2.094 8.643 -19.016 1.00 90.56 253 LEU A C 1
ATOM 1922 O O . LEU A 1 253 ? 2.224 9.741 -19.572 1.00 90.56 253 LEU A O 1
ATOM 1926 N N . GLU A 1 254 ? 1.415 8.509 -17.882 1.00 92.31 254 GLU A N 1
ATOM 1927 C CA . GLU A 1 254 ? 0.878 9.650 -17.149 1.00 92.31 254 GLU A CA 1
ATOM 1928 C C . GLU A 1 254 ? 1.987 10.553 -16.588 1.00 92.31 254 GLU A C 1
ATOM 1930 O O . GLU A 1 254 ? 3.130 10.135 -16.373 1.00 92.31 254 GLU A O 1
ATOM 1935 N N . VAL A 1 255 ? 1.639 11.816 -16.323 1.00 94.31 255 VAL A N 1
ATOM 1936 C CA . VAL A 1 255 ? 2.583 12.863 -15.895 1.00 94.31 255 VAL A CA 1
ATOM 1937 C C . VAL A 1 255 ? 3.347 12.465 -14.630 1.00 94.31 255 VAL A C 1
ATOM 1939 O O . VAL A 1 255 ? 4.563 12.639 -14.565 1.00 94.31 255 VAL A O 1
ATOM 1942 N N . GLU A 1 256 ? 2.669 11.880 -13.643 1.00 93.12 256 GLU A N 1
ATOM 1943 C CA . GLU A 1 256 ? 3.296 11.466 -12.382 1.00 93.12 256 GLU A CA 1
ATOM 1944 C C . GLU A 1 256 ? 4.373 10.395 -12.595 1.00 93.12 256 GLU A C 1
ATOM 1946 O O . GLU A 1 256 ? 5.457 10.471 -12.009 1.00 93.12 256 GLU A O 1
ATOM 1951 N N . VAL A 1 257 ? 4.109 9.429 -13.479 1.00 94.31 257 VAL A N 1
ATOM 1952 C CA . VAL A 1 257 ? 5.053 8.358 -13.822 1.00 94.31 257 VAL A CA 1
ATOM 1953 C C . VAL A 1 257 ? 6.229 8.920 -14.622 1.00 94.31 257 VAL A C 1
ATOM 1955 O O . VAL A 1 257 ? 7.378 8.582 -14.332 1.00 94.31 257 VAL A O 1
ATOM 1958 N N . LYS A 1 258 ? 5.970 9.837 -15.567 1.00 93.94 258 LYS A N 1
ATOM 1959 C CA . LYS A 1 258 ? 7.011 10.538 -16.341 1.00 93.94 258 LYS A CA 1
ATOM 1960 C C . LYS A 1 258 ? 8.002 11.258 -15.432 1.00 93.94 258 LYS A C 1
ATOM 1962 O O . LYS A 1 258 ? 9.208 11.113 -15.617 1.00 93.94 258 LYS A O 1
ATOM 1967 N N . ILE A 1 259 ? 7.509 11.979 -14.423 1.00 94.31 259 ILE A N 1
ATOM 1968 C CA . ILE A 1 259 ? 8.360 12.680 -13.450 1.00 94.31 259 ILE A CA 1
ATOM 1969 C C . ILE A 1 259 ? 9.290 11.689 -12.738 1.00 94.31 259 ILE A C 1
ATOM 1971 O O . ILE A 1 259 ? 10.496 11.922 -12.657 1.00 94.31 259 ILE A O 1
ATOM 1975 N N . GLN A 1 260 ? 8.763 10.554 -12.263 1.00 94.31 260 GLN A N 1
ATOM 1976 C CA . GLN A 1 260 ? 9.596 9.554 -11.584 1.00 94.31 260 GLN A CA 1
ATOM 1977 C C . GLN A 1 260 ? 10.588 8.869 -12.530 1.00 94.31 260 GLN A C 1
ATOM 1979 O O . GLN A 1 260 ? 11.721 8.608 -12.129 1.00 94.31 260 GLN A O 1
ATOM 1984 N N . ALA A 1 261 ? 10.212 8.633 -13.788 1.00 92.62 261 ALA A N 1
ATOM 1985 C CA . ALA A 1 261 ? 11.113 8.077 -14.794 1.00 92.62 261 ALA A CA 1
ATOM 1986 C C . ALA A 1 261 ? 12.294 9.020 -15.087 1.00 92.62 261 ALA A C 1
ATOM 1988 O O . ALA A 1 261 ? 13.440 8.576 -15.147 1.00 92.62 261 ALA A O 1
ATOM 1989 N N . VAL A 1 262 ? 12.039 10.330 -15.193 1.00 93.19 262 VAL A N 1
ATOM 1990 C CA . VAL A 1 262 ? 13.093 11.344 -15.376 1.00 93.19 262 VAL A CA 1
ATOM 1991 C C . VAL A 1 262 ? 14.006 11.423 -14.151 1.00 93.19 262 VAL A C 1
ATOM 1993 O O . VAL A 1 262 ? 15.228 11.484 -14.304 1.00 93.19 262 VAL A O 1
ATOM 1996 N N . HIS A 1 263 ? 13.451 11.376 -12.935 1.00 91.12 263 HIS A N 1
ATOM 1997 C CA . HIS A 1 263 ? 14.257 11.320 -11.710 1.00 91.12 263 HIS A CA 1
ATOM 1998 C C . HIS A 1 263 ? 15.166 10.089 -11.672 1.00 91.12 263 HIS A C 1
ATOM 2000 O O . HIS A 1 263 ? 16.351 10.216 -11.362 1.00 91.12 263 HIS A O 1
ATOM 2006 N N . LEU A 1 264 ? 14.639 8.914 -12.027 1.00 89.88 264 LEU A N 1
ATOM 2007 C CA . LEU A 1 264 ? 15.415 7.679 -12.112 1.00 89.88 264 LEU A CA 1
ATOM 2008 C C . LEU A 1 264 ? 16.559 7.802 -13.126 1.00 89.88 264 LEU A C 1
ATOM 2010 O O . LEU A 1 264 ? 17.714 7.550 -12.779 1.00 89.88 264 LEU A O 1
ATOM 2014 N N . ALA A 1 265 ? 16.261 8.242 -14.350 1.00 88.19 265 ALA A N 1
ATOM 2015 C CA . ALA A 1 265 ? 17.268 8.433 -15.391 1.00 88.19 265 ALA A CA 1
ATOM 2016 C C . ALA A 1 265 ? 18.372 9.402 -14.933 1.00 88.19 265 ALA A C 1
ATOM 2018 O O . ALA A 1 265 ? 19.559 9.104 -15.061 1.00 88.19 265 ALA A O 1
ATOM 2019 N N . SER A 1 266 ? 17.986 10.520 -14.312 1.00 88.94 266 SER A N 1
ATOM 2020 C CA . SER A 1 266 ? 18.919 11.520 -13.783 1.00 88.94 266 SER A CA 1
ATOM 2021 C C . SER A 1 266 ? 19.818 10.935 -12.688 1.00 88.94 266 SER A C 1
ATOM 2023 O O . SER A 1 266 ? 21.032 11.143 -12.700 1.00 88.94 266 SER A O 1
ATOM 2025 N N . LYS A 1 267 ? 19.244 10.151 -11.765 1.00 85.56 267 LYS A N 1
ATOM 2026 C CA . LYS A 1 267 ? 19.979 9.493 -10.675 1.00 85.56 267 LYS A CA 1
ATOM 2027 C C . LYS A 1 267 ? 21.016 8.498 -11.203 1.00 85.56 267 LYS A C 1
ATOM 2029 O O . LYS A 1 267 ? 22.130 8.456 -10.686 1.00 85.56 267 LYS A O 1
ATOM 2034 N N . LEU A 1 268 ? 20.674 7.721 -12.231 1.00 83.19 268 LEU A N 1
ATOM 2035 C CA . LEU A 1 268 ? 21.586 6.744 -12.834 1.00 83.19 268 LEU A CA 1
ATOM 2036 C C . LEU A 1 268 ? 22.692 7.408 -13.665 1.00 83.19 268 LEU A C 1
ATOM 2038 O O . LEU A 1 268 ? 23.845 6.998 -13.566 1.00 83.19 268 LEU A O 1
ATOM 2042 N N . LEU A 1 269 ? 22.380 8.468 -14.418 1.00 82.69 269 LEU A N 1
ATOM 2043 C CA . LEU A 1 269 ? 23.383 9.229 -15.175 1.00 82.69 269 LEU A CA 1
ATOM 2044 C C . LEU A 1 269 ? 24.459 9.840 -14.268 1.00 82.69 269 LEU A C 1
ATOM 2046 O O . LEU A 1 269 ? 25.645 9.792 -14.593 1.00 82.69 269 LEU A O 1
ATOM 2050 N N . LEU A 1 270 ? 24.063 10.383 -13.112 1.00 80.62 270 LEU A N 1
ATOM 2051 C CA . LEU A 1 270 ? 25.012 10.931 -12.138 1.00 80.62 270 LEU A CA 1
ATOM 2052 C C . LEU A 1 270 ? 25.947 9.859 -11.561 1.00 80.62 270 LEU A C 1
ATOM 2054 O O . LEU A 1 270 ? 27.101 10.163 -11.272 1.00 80.62 270 LEU A O 1
ATOM 2058 N N . ARG A 1 271 ? 25.474 8.614 -11.428 1.00 72.12 271 ARG A N 1
ATOM 2059 C CA . ARG A 1 271 ? 26.284 7.484 -10.951 1.00 72.12 271 ARG A CA 1
ATOM 2060 C C . ARG A 1 271 ? 27.285 7.004 -11.999 1.00 72.12 271 ARG A C 1
ATOM 2062 O O . ARG A 1 271 ? 28.453 6.843 -11.672 1.00 72.12 271 ARG A O 1
ATOM 2069 N N . LEU A 1 272 ? 26.867 6.891 -13.259 1.00 69.06 272 LEU A N 1
ATOM 2070 C CA . LEU A 1 272 ? 27.767 6.526 -14.362 1.00 69.06 272 LEU A CA 1
ATOM 2071 C C . LEU A 1 272 ? 28.908 7.537 -14.547 1.00 69.06 272 LEU A C 1
ATOM 2073 O O . LEU A 1 272 ? 30.011 7.164 -14.922 1.00 69.06 272 LEU A O 1
ATOM 2077 N N . LYS A 1 273 ? 28.663 8.823 -14.259 1.00 62.81 273 LYS A N 1
ATOM 2078 C CA . LYS A 1 273 ? 29.704 9.862 -14.297 1.00 62.81 273 LYS A CA 1
ATOM 2079 C C . LYS A 1 273 ? 30.679 9.791 -13.111 1.00 62.81 273 LYS A C 1
ATOM 2081 O O . LYS A 1 273 ? 31.765 10.355 -13.197 1.00 62.81 273 LYS A O 1
ATOM 2086 N N . SER A 1 274 ? 30.285 9.158 -12.004 1.00 59.06 274 SER A N 1
ATOM 2087 C CA . SER A 1 274 ? 31.127 9.000 -10.811 1.00 59.06 274 SER A CA 1
ATOM 2088 C C . SER A 1 274 ? 32.022 7.760 -10.835 1.00 59.06 274 SER A C 1
ATOM 2090 O O . SER A 1 274 ? 32.907 7.664 -9.987 1.00 59.06 274 SER A O 1
ATOM 2092 N N . ASP A 1 275 ? 31.827 6.846 -11.791 1.00 50.00 275 ASP A N 1
ATOM 2093 C CA . ASP A 1 275 ? 32.755 5.738 -12.008 1.00 50.00 275 ASP A CA 1
ATOM 2094 C C . ASP A 1 275 ? 34.065 6.300 -12.590 1.00 50.00 275 ASP A C 1
ATOM 2096 O O . ASP A 1 275 ? 34.034 6.958 -13.637 1.00 50.00 275 ASP A O 1
ATOM 2100 N N . PRO A 1 276 ? 35.222 6.105 -11.927 1.00 47.25 276 PRO A N 1
ATOM 2101 C CA . PRO A 1 276 ? 36.489 6.573 -12.462 1.00 47.25 276 PRO A CA 1
ATOM 2102 C C . PRO A 1 276 ? 36.750 5.865 -13.792 1.00 47.25 276 PRO A C 1
ATOM 2104 O O . PRO A 1 276 ? 36.662 4.639 -13.887 1.00 47.25 276 PRO A O 1
ATOM 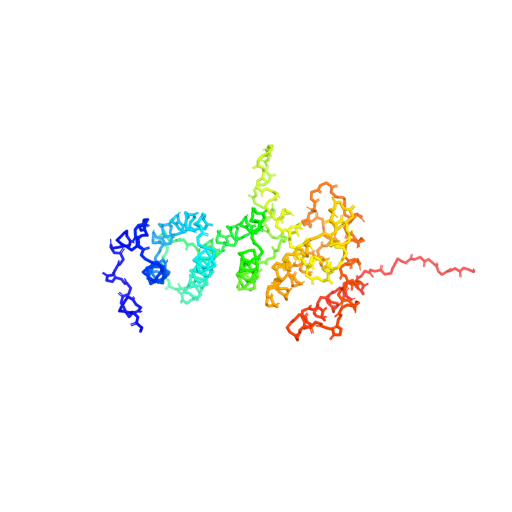2107 N N . VAL A 1 277 ? 37.076 6.649 -14.822 1.00 51.94 277 VAL A N 1
ATOM 2108 C CA . VAL A 1 277 ? 37.659 6.123 -16.059 1.00 51.94 277 VAL A CA 1
ATOM 2109 C C . VAL A 1 277 ? 38.844 5.247 -15.639 1.00 51.94 277 VAL A C 1
ATOM 2111 O O . VAL A 1 277 ? 39.687 5.734 -14.883 1.00 51.94 277 VAL A O 1
ATOM 2114 N N . PRO A 1 278 ? 38.919 3.966 -16.043 1.00 50.75 278 PRO A N 1
ATOM 2115 C CA . PRO A 1 278 ? 40.116 3.189 -15.782 1.00 50.75 278 PRO A CA 1
ATOM 2116 C C . PRO A 1 278 ? 41.272 3.911 -16.474 1.00 50.75 278 PRO A C 1
ATOM 2118 O O . PRO A 1 278 ? 41.233 4.085 -17.692 1.00 50.75 278 PRO A O 1
ATOM 2121 N N . ASP A 1 279 ? 42.261 4.354 -15.693 1.00 46.34 279 ASP A N 1
ATOM 2122 C CA . ASP A 1 279 ? 43.546 4.878 -16.167 1.00 46.34 279 ASP A CA 1
ATOM 2123 C C . ASP A 1 279 ? 44.284 3.761 -16.928 1.00 46.34 279 ASP A C 1
ATOM 2125 O O . ASP A 1 279 ? 45.210 3.119 -16.436 1.00 46.34 279 ASP A O 1
ATOM 2129 N N . GLY A 1 280 ? 43.808 3.458 -18.131 1.00 60.44 280 GLY A N 1
ATOM 2130 C CA . GLY A 1 280 ? 44.518 2.684 -19.131 1.00 60.44 280 GLY A CA 1
ATOM 2131 C C . GLY A 1 280 ? 45.336 3.649 -19.985 1.00 60.44 280 GLY A C 1
ATOM 2132 O O . GLY A 1 280 ? 44.811 4.697 -20.373 1.00 60.44 280 GLY A O 1
ATOM 2133 N N . PRO A 1 281 ? 46.610 3.342 -20.286 1.00 53.50 281 PRO A N 1
ATOM 2134 C CA . PRO A 1 281 ? 47.406 4.198 -21.152 1.00 53.50 281 PRO A CA 1
ATOM 2135 C C . PRO A 1 281 ? 46.743 4.300 -22.537 1.00 53.50 281 PRO A C 1
ATOM 2137 O O . PRO A 1 281 ? 46.109 3.335 -22.983 1.00 53.50 281 PRO A O 1
ATOM 2140 N N . PRO A 1 282 ? 46.862 5.454 -23.221 1.00 51.69 282 PRO A N 1
ATOM 2141 C CA . PRO A 1 282 ? 46.267 5.635 -24.537 1.00 51.69 282 PRO A CA 1
ATOM 2142 C C . PRO A 1 282 ? 46.806 4.576 -25.511 1.00 51.69 282 PRO A C 1
ATOM 2144 O O . PRO A 1 282 ? 47.992 4.239 -25.439 1.00 51.69 282 PRO A O 1
ATOM 2147 N N . PRO A 1 283 ? 45.963 4.040 -26.412 1.00 54.91 283 PRO A N 1
ATOM 2148 C CA . PRO A 1 283 ? 46.430 3.116 -27.433 1.00 54.91 283 PRO A CA 1
ATOM 2149 C C . PRO A 1 283 ? 47.461 3.824 -28.320 1.00 54.91 283 PRO A C 1
ATOM 2151 O O . PRO A 1 283 ? 47.216 4.935 -28.796 1.00 54.91 283 PRO A O 1
ATOM 2154 N N . HIS A 1 284 ? 48.618 3.176 -28.465 1.00 53.62 284 HIS A N 1
ATOM 2155 C CA . HIS A 1 284 ? 49.707 3.569 -29.359 1.00 53.62 284 HIS A CA 1
ATOM 2156 C C . HIS A 1 284 ? 49.295 3.518 -30.831 1.00 53.62 284 HIS A C 1
ATOM 2158 O O . HIS A 1 284 ? 48.535 2.591 -31.198 1.00 53.62 284 HIS A O 1
#

Radius of gyration: 22.02 Å; Cα contacts (8 Å, |Δi|>4): 256; chains: 1; bounding box: 72×40×60 Å

Solvent-accessible surface area (backbone atoms only — not comparable to full-atom values): 16611 Å² total; per-residue (Å²): 135,61,71,57,79,81,46,42,79,84,47,58,88,49,55,73,77,48,54,86,54,96,84,54,52,75,68,55,47,54,54,29,50,52,51,46,35,55,40,25,54,74,41,61,72,38,31,54,55,42,55,59,51,47,62,58,48,64,69,45,87,54,59,71,58,21,38,52,50,48,51,38,49,40,50,32,24,49,47,33,41,59,49,49,69,72,54,81,80,72,82,94,74,92,71,66,55,31,66,54,52,33,50,53,44,40,52,52,30,37,45,46,38,47,71,49,86,52,53,69,49,29,26,46,27,44,37,38,36,48,54,52,30,64,74,67,70,57,54,93,59,73,69,68,86,80,74,83,81,84,78,76,102,79,47,76,86,46,41,63,26,41,22,51,53,42,42,52,53,54,44,46,49,70,65,42,53,69,71,56,50,59,66,56,52,76,78,54,80,98,80,69,84,73,77,80,72,83,73,65,53,63,69,26,52,20,31,34,46,44,54,53,36,56,56,64,71,34,64,92,42,97,68,40,80,55,50,84,98,50,55,75,80,65,48,54,61,54,51,54,48,52,50,50,44,50,61,75,43,47,87,79,48,54,70,68,34,47,53,31,51,52,52,38,52,52,57,49,53,58,49,65,70,67,55,75,76,78,92,64,79,78,85,129

Mean predicted aligned error: 10.2 Å